Protein AF-A0A7J7JLQ8-F1 (afdb_monomer)

Sequence (218 aa):
MLNRRLSALQWIALVILMCGVALVQLQSSTSKGSDGEESKHQNALVGMIAVITSCLMSGFAGVYFEKILKGSPQSVWLRNVQLGFLGTIIGLITLFVKDGKEVSESGFFKGYDWAVWLAIMLSSAGGLLVAVVVKYADNILKGFATSAAIILSCIISIYFFNFQLSIQFVGGATLVMISVYMYGRFLYILFPHHSVLYGSILYHSDPLDSPAVVNINT

Solvent-accessible surface area (backbone atoms only — not comparable to full-atom values): 12798 Å² total; per-residue (Å²): 137,69,100,71,86,79,51,72,68,45,53,52,21,51,53,42,31,52,52,11,51,50,41,35,51,54,52,62,58,68,70,56,72,96,74,76,90,74,85,66,89,74,56,62,67,61,52,51,52,50,50,53,53,49,53,55,50,51,56,50,50,52,55,51,50,51,47,57,62,74,71,45,98,63,59,67,65,59,53,50,50,54,51,49,53,54,48,48,53,53,48,52,51,49,43,51,73,76,43,35,68,58,36,72,77,59,44,83,69,63,87,67,46,73,67,51,55,50,49,53,52,51,52,51,52,48,55,54,50,50,55,49,42,70,74,73,43,54,78,52,58,52,42,51,52,53,48,52,50,52,54,51,50,51,55,48,39,43,74,77,64,70,47,78,82,49,69,56,40,55,54,11,50,52,38,31,47,52,18,44,50,53,40,41,56,52,53,49,72,76,48,78,66,64,73,62,55,55,62,58,52,65,75,71,70,63,97,79,74,76,78,77,82,80,82,85,85,131

Structure (mmCIF, N/CA/C/O backbone):
data_AF-A0A7J7JLQ8-F1
#
_entry.id   AF-A0A7J7JLQ8-F1
#
loop_
_atom_site.group_PDB
_atom_site.id
_atom_site.type_symbol
_atom_site.label_atom_id
_atom_site.label_alt_id
_atom_site.label_comp_id
_atom_site.label_asym_id
_atom_site.label_entity_id
_atom_site.label_seq_id
_atom_site.pdbx_PDB_ins_code
_atom_site.Cartn_x
_atom_site.Cartn_y
_atom_site.Cartn_z
_atom_site.occupancy
_atom_site.B_iso_or_equiv
_atom_site.auth_seq_id
_atom_site.auth_comp_id
_atom_site.auth_asym_id
_atom_site.auth_atom_id
_atom_site.pdbx_PDB_model_num
ATOM 1 N N . MET A 1 1 ? 3.322 -2.696 21.631 1.00 47.22 1 MET A N 1
ATOM 2 C CA . MET A 1 1 ? 3.909 -1.332 21.640 1.00 47.22 1 MET A CA 1
ATOM 3 C C . MET A 1 1 ? 2.880 -0.203 21.487 1.00 47.22 1 MET A C 1
ATOM 5 O O . MET A 1 1 ? 3.233 0.926 21.788 1.00 47.22 1 MET A O 1
ATOM 9 N N . LEU A 1 2 ? 1.607 -0.484 21.179 1.00 47.69 2 LEU A N 1
ATOM 10 C CA . LEU A 1 2 ? 0.461 0.249 21.738 1.00 47.69 2 LEU A CA 1
ATOM 11 C C . LEU A 1 2 ? -0.232 -0.712 22.713 1.00 47.69 2 LEU A C 1
ATOM 13 O O . LEU A 1 2 ? -0.421 -1.875 22.364 1.00 47.69 2 LEU A O 1
ATOM 17 N N . ASN A 1 3 ? -0.543 -0.286 23.935 1.00 43.62 3 ASN A N 1
ATOM 18 C CA . ASN A 1 3 ? -1.047 -1.150 25.011 1.00 43.62 3 ASN A CA 1
ATOM 19 C C . ASN A 1 3 ? -2.536 -1.524 24.818 1.00 43.62 3 ASN A C 1
ATOM 21 O O . ASN A 1 3 ? -3.358 -1.321 25.708 1.00 43.62 3 ASN A O 1
ATOM 25 N N . ARG A 1 4 ? -2.917 -1.997 23.623 1.00 54.72 4 ARG A N 1
ATOM 26 C CA . ARG A 1 4 ? -4.292 -2.397 23.297 1.00 54.72 4 ARG A CA 1
ATOM 27 C C . ARG A 1 4 ? -4.400 -3.917 23.278 1.00 54.72 4 ARG A C 1
ATOM 29 O O . ARG A 1 4 ? -3.706 -4.583 22.516 1.00 54.72 4 ARG A O 1
ATOM 36 N N . ARG A 1 5 ? -5.278 -4.460 24.125 1.00 54.53 5 ARG A N 1
ATOM 37 C CA . ARG A 1 5 ? -5.642 -5.881 24.115 1.00 54.53 5 ARG A CA 1
ATOM 38 C C . ARG A 1 5 ? -6.704 -6.110 23.043 1.00 54.53 5 ARG A C 1
ATOM 40 O O . ARG A 1 5 ? -7.711 -5.406 23.029 1.00 54.53 5 ARG A O 1
ATOM 47 N N . LEU A 1 6 ? -6.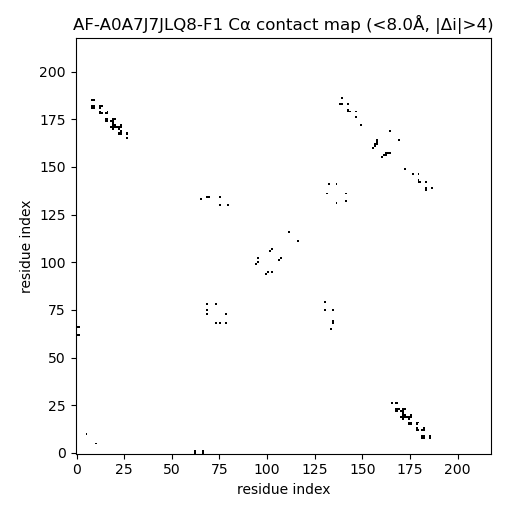456 -7.066 22.151 1.00 64.94 6 LEU A N 1
ATOM 48 C CA . LEU A 1 6 ? -7.414 -7.486 21.133 1.00 64.94 6 LEU A CA 1
ATOM 49 C C . LEU A 1 6 ? -8.324 -8.572 21.707 1.00 64.94 6 LEU A C 1
ATOM 51 O O . LEU A 1 6 ? -7.851 -9.511 22.347 1.00 64.94 6 LEU A O 1
ATOM 55 N N . SER A 1 7 ? -9.623 -8.450 21.468 1.00 75.44 7 SER A N 1
ATOM 56 C CA . SER A 1 7 ? -10.597 -9.491 21.806 1.00 75.44 7 SER A CA 1
ATOM 57 C C . SER A 1 7 ? -10.520 -10.668 20.834 1.00 75.44 7 SER A C 1
ATOM 59 O O . SER A 1 7 ? -10.130 -10.498 19.678 1.00 75.44 7 SER A O 1
ATOM 61 N N . ALA A 1 8 ? -10.967 -11.850 21.263 1.00 76.12 8 ALA A N 1
ATOM 62 C CA . ALA A 1 8 ? -11.095 -13.029 20.406 1.00 76.12 8 ALA A CA 1
ATOM 63 C C . ALA A 1 8 ? -11.917 -12.746 19.130 1.00 76.12 8 ALA A C 1
ATOM 65 O O . ALA A 1 8 ? -11.562 -13.205 18.049 1.00 76.12 8 ALA A O 1
ATOM 66 N N . LEU A 1 9 ? -12.954 -11.904 19.218 1.00 72.50 9 LEU A N 1
ATOM 67 C CA . LEU A 1 9 ? -13.756 -11.499 18.054 1.00 72.50 9 LEU A CA 1
ATOM 68 C C . LEU A 1 9 ? -12.975 -10.634 17.052 1.00 72.50 9 LEU A C 1
ATOM 70 O O . LEU A 1 9 ? -13.194 -10.737 15.847 1.00 72.50 9 LEU A O 1
ATOM 74 N N . GLN A 1 10 ? -12.033 -9.811 17.522 1.00 70.44 10 GLN A N 1
ATOM 75 C CA . GLN A 1 10 ? -11.163 -9.024 16.639 1.00 70.44 10 GLN A CA 1
ATOM 76 C C . GLN A 1 10 ? -10.148 -9.912 15.927 1.00 70.44 10 GLN A C 1
ATOM 78 O O . GLN A 1 10 ? -9.877 -9.699 14.750 1.00 70.44 10 GLN A O 1
ATOM 83 N N . TRP A 1 11 ? -9.638 -10.938 16.609 1.00 78.56 11 TRP A N 1
ATOM 84 C CA . TRP A 1 11 ? -8.793 -11.953 15.985 1.00 78.56 11 TRP A CA 1
ATOM 85 C C . TRP A 1 11 ? -9.529 -12.710 14.880 1.00 78.56 11 TRP A C 1
ATOM 87 O O . TRP A 1 11 ? -8.992 -12.851 13.784 1.00 78.56 11 TRP A O 1
ATOM 97 N N . ILE A 1 12 ? -10.778 -13.113 15.126 1.00 82.00 12 ILE A N 1
ATOM 98 C CA . ILE A 1 12 ? -11.610 -13.761 14.104 1.00 82.00 12 ILE A CA 1
ATOM 99 C C . ILE A 1 12 ? -11.832 -12.814 12.914 1.00 82.00 12 ILE A C 1
ATOM 101 O O . ILE A 1 12 ? -11.668 -13.230 11.769 1.00 82.00 12 ILE A O 1
ATOM 105 N N . ALA A 1 13 ? -12.125 -11.530 13.154 1.00 79.25 13 ALA A N 1
ATOM 106 C CA . ALA A 1 13 ? -12.274 -10.547 12.077 1.00 79.25 13 ALA A CA 1
ATOM 107 C C . ALA A 1 13 ? -11.003 -10.422 11.223 1.00 79.25 13 ALA A C 1
ATOM 109 O O . ALA A 1 13 ? -11.097 -10.394 9.997 1.00 79.25 13 ALA A O 1
ATOM 110 N N . LEU A 1 14 ? -9.819 -10.403 11.839 1.00 79.88 14 LEU A N 1
ATOM 111 C CA . LEU A 1 14 ? -8.545 -10.320 11.116 1.00 79.88 14 LEU A CA 1
ATOM 112 C C . LEU A 1 14 ? -8.286 -11.553 10.241 1.00 79.88 14 LEU A C 1
ATOM 114 O O . LEU A 1 14 ? -7.833 -11.406 9.107 1.00 79.88 14 LEU A O 1
ATOM 118 N N . VAL A 1 15 ? -8.618 -12.752 10.724 1.00 86.56 15 VAL A N 1
ATOM 119 C CA . VAL A 1 15 ? -8.503 -13.985 9.926 1.00 86.56 15 VAL A CA 1
ATOM 120 C C . VAL A 1 15 ? -9.463 -13.951 8.737 1.00 86.56 15 VAL A C 1
ATOM 122 O O . VAL A 1 15 ? -9.054 -14.209 7.608 1.00 86.56 15 VAL A O 1
ATOM 125 N N . ILE A 1 16 ? -10.716 -13.549 8.969 1.00 84.88 16 ILE A N 1
ATOM 126 C CA . ILE A 1 16 ? -11.719 -13.373 7.909 1.00 84.88 16 ILE A CA 1
ATOM 127 C C . ILE A 1 16 ? -11.224 -12.342 6.881 1.00 84.88 16 ILE A C 1
ATOM 129 O O . ILE A 1 16 ? -11.276 -12.607 5.684 1.00 84.88 16 ILE A O 1
ATOM 133 N N . LEU A 1 17 ? -10.654 -11.212 7.320 1.00 83.56 17 LEU A N 1
ATOM 134 C CA . LEU A 1 17 ? -10.082 -10.203 6.421 1.00 83.56 17 LEU A CA 1
ATOM 135 C C . LEU A 1 17 ? -9.007 -10.810 5.517 1.00 83.56 17 LEU A C 1
ATOM 137 O O . LEU A 1 17 ? -9.022 -10.603 4.306 1.00 83.56 17 LEU A O 1
ATOM 141 N N . MET A 1 18 ? -8.087 -11.568 6.114 1.00 84.94 18 MET A N 1
ATOM 142 C CA . MET A 1 18 ? -6.976 -12.191 5.405 1.00 84.94 18 MET A CA 1
ATOM 143 C C . MET A 1 18 ? -7.471 -13.193 4.358 1.00 84.94 18 MET A C 1
ATOM 145 O O . MET A 1 18 ? -7.020 -13.143 3.214 1.00 84.94 18 MET A O 1
ATOM 149 N N . CYS A 1 19 ? -8.439 -14.045 4.709 1.00 86.44 19 CYS A N 1
ATOM 150 C CA . CYS A 1 19 ? -9.068 -14.967 3.764 1.00 86.44 19 CYS A CA 1
ATOM 151 C C . CYS A 1 19 ? -9.779 -14.224 2.624 1.00 86.44 19 CYS A C 1
ATOM 153 O O . CYS A 1 19 ? -9.617 -14.592 1.462 1.00 86.44 19 CYS A O 1
ATOM 155 N N . GLY A 1 20 ? -10.527 -13.161 2.932 1.00 85.06 20 GLY A N 1
ATOM 156 C CA . GLY A 1 20 ? -11.248 -12.371 1.932 1.00 85.06 20 GLY A CA 1
ATOM 157 C C . GLY A 1 20 ? -10.307 -11.697 0.935 1.00 85.06 20 GLY A C 1
ATOM 158 O O . GLY A 1 20 ? -10.508 -11.804 -0.274 1.00 85.06 20 GLY A O 1
ATOM 159 N N . VAL A 1 21 ? -9.228 -11.079 1.427 1.00 84.19 21 VAL A N 1
ATOM 160 C CA . VAL A 1 21 ? -8.194 -10.480 0.570 1.00 84.19 21 VAL A CA 1
ATOM 161 C C . VAL A 1 21 ? -7.494 -11.551 -0.266 1.00 84.19 21 VAL A C 1
ATOM 163 O O . VAL A 1 21 ? -7.328 -11.354 -1.466 1.00 84.19 21 VAL A O 1
ATOM 166 N N . ALA A 1 22 ? -7.129 -12.699 0.312 1.00 86.56 22 ALA A N 1
ATOM 167 C CA . ALA A 1 22 ? -6.499 -13.786 -0.441 1.00 86.56 22 ALA A CA 1
ATOM 168 C C . ALA A 1 22 ? -7.384 -14.275 -1.603 1.00 86.56 22 ALA A C 1
ATOM 170 O O . ALA A 1 22 ? -6.893 -14.420 -2.722 1.00 86.56 22 ALA A O 1
ATOM 171 N N . LEU A 1 23 ? -8.690 -14.448 -1.372 1.00 85.06 23 LEU A N 1
ATOM 172 C CA . LEU A 1 23 ? -9.647 -14.839 -2.414 1.00 85.06 23 LEU A CA 1
ATOM 173 C C . LEU A 1 23 ? -9.737 -13.804 -3.546 1.00 85.06 23 LEU A C 1
ATOM 175 O O . LEU A 1 23 ? -9.693 -14.176 -4.718 1.00 85.06 23 LEU A O 1
ATOM 179 N N . VAL A 1 24 ? -9.797 -12.511 -3.211 1.00 83.31 24 VAL A N 1
ATOM 180 C CA . VAL A 1 24 ? -9.801 -11.422 -4.207 1.00 83.31 24 VAL A CA 1
ATOM 181 C C . VAL A 1 24 ? -8.514 -11.424 -5.046 1.00 83.31 24 VAL A C 1
ATOM 183 O O . VAL A 1 24 ? -8.564 -11.244 -6.265 1.00 83.31 24 VAL A O 1
ATOM 186 N N . GLN A 1 25 ? -7.357 -11.657 -4.422 1.00 83.38 25 GLN A N 1
ATOM 187 C CA . GLN A 1 25 ? -6.059 -11.624 -5.109 1.00 83.38 25 GLN A CA 1
ATOM 188 C C . GLN A 1 25 ? -5.805 -12.853 -6.001 1.00 83.38 25 GLN A C 1
ATOM 190 O O . GLN A 1 25 ? -5.161 -12.734 -7.050 1.00 83.38 25 GLN A O 1
ATOM 195 N N . LEU A 1 26 ? -6.346 -14.021 -5.641 1.00 80.56 26 LEU A N 1
ATOM 196 C CA . LEU A 1 26 ? -6.235 -15.244 -6.448 1.00 80.56 26 LEU A CA 1
ATOM 197 C C . LEU A 1 26 ? -6.945 -15.109 -7.803 1.00 80.56 26 LEU A C 1
ATOM 199 O O . LEU A 1 26 ? -6.408 -15.517 -8.837 1.00 80.56 26 LEU A O 1
ATOM 203 N N . GLN A 1 27 ? -8.111 -14.460 -7.832 1.00 74.62 27 GLN A N 1
ATOM 204 C CA . GLN A 1 27 ? -8.815 -14.212 -9.090 1.00 74.62 27 GLN A CA 1
ATOM 205 C C . GLN A 1 27 ? -8.046 -13.245 -10.005 1.00 74.62 27 GLN A C 1
ATOM 207 O O . GLN A 1 27 ? -7.957 -13.471 -11.216 1.00 74.62 27 GLN A O 1
ATOM 212 N N . SER A 1 28 ? -7.468 -12.183 -9.436 1.00 65.38 28 SER A N 1
ATOM 213 C CA . SER A 1 28 ? -6.674 -11.198 -10.186 1.00 65.38 28 SER A CA 1
ATOM 214 C C . SER A 1 28 ? -5.464 -11.834 -10.875 1.00 65.38 28 SER A C 1
ATOM 216 O O . SER A 1 28 ? -5.074 -11.412 -11.961 1.00 65.38 28 SER A O 1
ATOM 218 N N . SER A 1 29 ? -4.899 -12.879 -10.266 1.00 63.09 29 SER A N 1
ATOM 219 C CA . SER A 1 29 ? -3.785 -13.650 -10.828 1.00 63.09 29 SER A CA 1
ATOM 220 C C . SER A 1 29 ? -4.228 -14.544 -11.989 1.00 63.09 29 SER A C 1
ATOM 222 O O . SER A 1 29 ? -3.528 -14.641 -12.986 1.00 63.09 29 SER A O 1
ATOM 224 N N . THR A 1 30 ? -5.418 -15.143 -11.889 1.00 60.16 30 THR A N 1
ATOM 225 C CA . THR A 1 30 ? -5.965 -16.066 -12.905 1.00 60.16 30 THR A CA 1
ATOM 226 C C . THR A 1 30 ? -6.456 -15.337 -14.164 1.00 60.16 30 THR A C 1
ATOM 228 O O . THR A 1 30 ? -6.489 -15.911 -15.245 1.00 60.16 30 THR A O 1
ATOM 231 N N . SER A 1 31 ? -6.829 -14.058 -14.039 1.00 55.66 31 SER A N 1
ATOM 232 C CA . SER A 1 31 ? -7.380 -13.256 -15.147 1.00 55.66 31 SER A CA 1
ATOM 233 C C . SER A 1 31 ? -6.306 -12.631 -16.051 1.00 55.66 31 SER A C 1
ATOM 235 O O . SER A 1 31 ? -6.633 -12.103 -17.112 1.00 55.66 31 SER A O 1
ATOM 237 N N . LYS A 1 32 ? -5.027 -12.667 -15.651 1.00 54.62 32 LYS A N 1
ATOM 238 C CA . LYS A 1 32 ? -3.910 -12.293 -16.526 1.00 54.62 32 LYS A CA 1
ATOM 239 C C . LYS A 1 32 ? -3.574 -13.503 -17.394 1.00 54.62 32 LYS A C 1
ATOM 241 O O . LYS A 1 32 ? -3.043 -14.488 -16.895 1.00 54.62 32 LYS A O 1
ATOM 246 N N . GLY A 1 33 ? -3.970 -13.417 -18.663 1.00 46.97 33 GLY A N 1
ATOM 247 C CA . GLY A 1 33 ? -3.822 -14.464 -19.667 1.00 46.97 33 GLY A CA 1
ATOM 248 C C . GLY A 1 33 ? -2.419 -15.064 -19.720 1.00 46.97 33 GLY A C 1
ATOM 249 O O . GLY A 1 33 ? -1.412 -14.381 -19.538 1.00 46.97 33 GLY A O 1
ATOM 250 N N . SER A 1 34 ? -2.406 -16.368 -19.966 1.00 45.22 34 SER A N 1
ATOM 251 C CA . SER A 1 34 ? -1.247 -17.239 -20.116 1.00 45.22 34 SER A CA 1
ATOM 252 C C . SER A 1 34 ? -0.507 -16.986 -21.440 1.00 45.22 34 SER A C 1
ATOM 254 O O . SER A 1 34 ? -0.373 -17.907 -22.241 1.00 45.22 34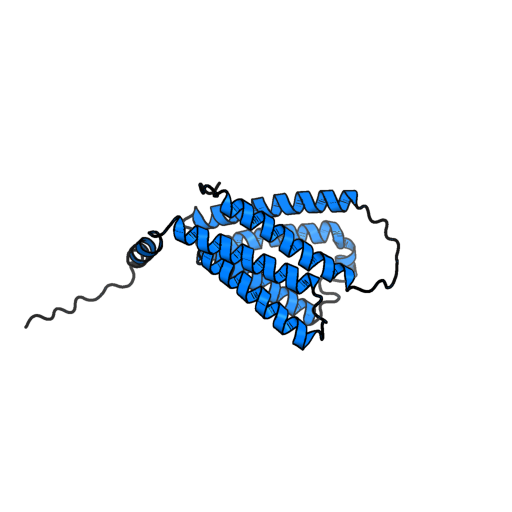 SER A O 1
ATOM 256 N N . ASP A 1 35 ? -0.040 -15.759 -21.680 1.00 44.22 35 ASP A N 1
ATOM 257 C CA . ASP A 1 35 ? 0.747 -15.415 -22.870 1.00 44.22 35 ASP A CA 1
ATOM 258 C C . ASP A 1 35 ? 2.225 -15.195 -22.517 1.00 44.22 35 ASP A C 1
ATOM 260 O O . ASP A 1 35 ? 2.598 -14.210 -21.879 1.00 44.22 35 ASP A O 1
ATOM 264 N N . GLY A 1 36 ? 3.061 -16.126 -22.989 1.00 43.38 36 GLY A N 1
ATOM 265 C CA . GLY A 1 36 ? 4.505 -15.953 -23.162 1.00 43.38 36 GLY A CA 1
ATOM 266 C C . GLY A 1 36 ? 5.371 -16.337 -21.964 1.00 43.38 36 GLY A C 1
ATOM 267 O O . GLY A 1 36 ? 5.862 -15.473 -21.240 1.00 43.38 36 GLY A O 1
ATOM 268 N N . GLU A 1 37 ? 5.638 -17.635 -21.800 1.00 45.09 37 GLU A N 1
ATOM 269 C CA . GLU A 1 37 ? 6.749 -18.118 -20.975 1.00 45.09 37 GLU A CA 1
ATOM 270 C C . GLU A 1 37 ? 8.096 -17.655 -21.562 1.00 45.09 37 GLU A C 1
ATOM 272 O O . GLU A 1 37 ? 8.672 -18.301 -22.434 1.00 45.09 37 GLU A O 1
ATOM 277 N N . GLU A 1 38 ? 8.647 -16.558 -21.041 1.00 45.16 38 GLU A N 1
ATOM 278 C CA . GLU A 1 38 ? 10.095 -16.485 -20.857 1.00 45.16 38 GLU A CA 1
ATOM 279 C C . GLU A 1 38 ? 10.416 -17.089 -19.491 1.00 45.16 38 GLU A C 1
ATOM 281 O O . GLU A 1 38 ? 10.160 -16.489 -18.442 1.00 45.16 38 GLU A O 1
ATOM 286 N N . SER A 1 39 ? 10.988 -18.291 -19.510 1.00 46.06 39 SER A N 1
ATOM 287 C CA . SER A 1 39 ? 11.459 -19.042 -18.348 1.00 46.06 39 SER A CA 1
ATOM 288 C C . SER A 1 39 ? 12.641 -18.339 -17.670 1.00 46.06 39 SER A C 1
ATOM 290 O O . SER A 1 39 ? 13.773 -18.825 -17.669 1.00 46.06 39 SER A O 1
ATOM 292 N N . LYS A 1 40 ? 12.402 -17.177 -17.056 1.00 57.34 40 LYS A N 1
ATOM 293 C CA . LYS A 1 40 ? 13.297 -16.651 -16.027 1.00 57.34 40 LYS A CA 1
ATOM 294 C C . LYS A 1 40 ? 13.242 -17.628 -14.862 1.00 57.34 40 LYS A C 1
ATOM 296 O O . LYS A 1 40 ? 12.165 -17.977 -14.393 1.00 57.34 40 LYS A O 1
ATOM 301 N N . HIS A 1 41 ? 14.405 -18.075 -14.404 1.00 58.97 41 HIS A N 1
ATOM 302 C CA . HIS A 1 41 ? 14.561 -18.944 -13.242 1.00 58.97 41 HIS A CA 1
ATOM 303 C C . HIS A 1 41 ? 13.912 -18.293 -12.004 1.00 58.97 41 HIS A C 1
ATOM 305 O O . HIS A 1 41 ? 14.515 -17.465 -11.319 1.00 58.97 41 HIS A O 1
ATOM 311 N N . GLN A 1 42 ? 12.638 -18.605 -11.760 1.00 69.00 42 GLN A N 1
ATOM 312 C CA . GLN A 1 42 ? 11.856 -18.056 -10.659 1.00 69.00 42 GLN A CA 1
ATOM 313 C C . GLN A 1 42 ? 12.098 -18.900 -9.410 1.00 69.00 42 GLN A C 1
ATOM 315 O O . GLN A 1 42 ? 11.553 -19.988 -9.240 1.00 69.00 42 GLN A O 1
ATOM 320 N N . ASN A 1 43 ? 12.910 -18.369 -8.501 1.00 85.38 43 ASN A N 1
ATOM 321 C CA . ASN A 1 43 ? 13.145 -18.996 -7.209 1.00 85.38 43 ASN A CA 1
ATOM 322 C C . ASN A 1 43 ? 11.974 -18.723 -6.263 1.00 85.38 43 ASN A C 1
ATOM 324 O O . ASN A 1 43 ? 11.989 -17.752 -5.502 1.00 85.38 43 ASN A O 1
ATOM 328 N N . ALA A 1 44 ? 10.973 -19.607 -6.280 1.00 86.69 44 ALA A N 1
ATOM 329 C CA . ALA A 1 44 ? 9.799 -19.517 -5.410 1.00 86.69 44 ALA A CA 1
ATOM 330 C C . ALA A 1 44 ? 10.177 -19.397 -3.921 1.00 86.69 44 ALA A C 1
ATOM 332 O O . ALA A 1 44 ? 9.572 -18.614 -3.195 1.00 86.69 44 ALA A O 1
ATOM 333 N N . LEU A 1 45 ? 11.231 -20.094 -3.472 1.00 90.25 45 LEU A N 1
ATOM 334 C CA . LEU A 1 45 ? 11.753 -19.977 -2.103 1.00 90.25 45 LEU A CA 1
ATOM 335 C C . LEU A 1 45 ? 12.259 -18.565 -1.776 1.00 90.25 45 LEU A C 1
ATOM 337 O O . LEU A 1 45 ? 11.944 -18.037 -0.712 1.00 90.25 45 LEU A O 1
ATOM 341 N N . VAL A 1 46 ? 12.998 -17.934 -2.694 1.00 90.38 46 VAL A N 1
ATOM 342 C CA . VAL A 1 46 ? 13.483 -16.554 -2.516 1.00 90.38 46 VAL A CA 1
ATOM 343 C C . VAL A 1 46 ? 12.302 -15.587 -2.474 1.00 90.38 46 VAL A C 1
ATOM 345 O O . VAL A 1 46 ? 12.271 -14.705 -1.618 1.00 90.38 46 VAL A O 1
ATOM 348 N N . GLY A 1 47 ? 11.297 -15.796 -3.332 1.00 90.50 47 GLY A N 1
ATOM 349 C CA . GLY A 1 47 ? 10.045 -15.040 -3.302 1.00 90.50 47 GLY A CA 1
ATOM 350 C C . GLY A 1 47 ? 9.306 -15.178 -1.968 1.00 90.50 47 GLY A C 1
ATOM 351 O O . GLY A 1 47 ? 8.935 -14.171 -1.370 1.00 90.50 47 GLY A O 1
ATOM 352 N N . MET A 1 48 ? 9.151 -16.401 -1.451 1.00 89.44 48 MET A N 1
ATOM 353 C CA . MET A 1 48 ? 8.477 -16.651 -0.170 1.00 89.44 48 MET A CA 1
ATOM 354 C C . MET A 1 48 ? 9.207 -15.997 1.008 1.00 89.44 48 MET A C 1
ATOM 356 O O . MET A 1 48 ? 8.569 -15.330 1.823 1.00 89.44 48 MET A O 1
ATOM 360 N N . ILE A 1 49 ? 10.536 -16.131 1.081 1.00 93.81 49 ILE A N 1
ATOM 361 C CA . ILE A 1 49 ? 11.335 -15.493 2.138 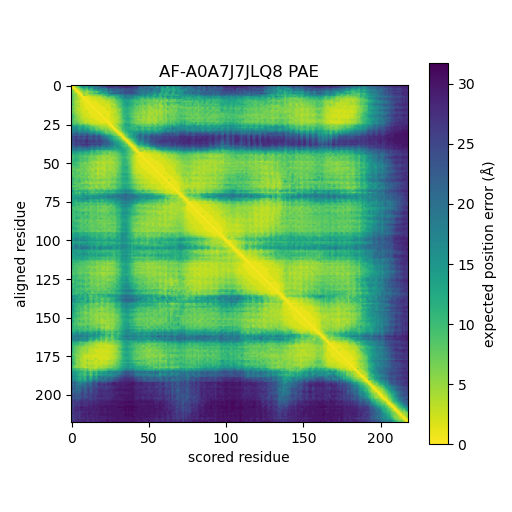1.00 93.81 49 ILE A CA 1
ATOM 362 C C . ILE A 1 49 ? 11.224 -13.967 2.033 1.00 93.81 49 ILE A C 1
ATOM 364 O O . ILE A 1 49 ? 10.967 -13.306 3.039 1.00 93.81 49 ILE A O 1
ATOM 368 N N . ALA A 1 50 ? 11.329 -13.406 0.824 1.00 91.00 50 ALA A N 1
ATOM 369 C CA . ALA A 1 50 ? 11.194 -11.968 0.604 1.00 91.00 50 ALA A CA 1
ATOM 370 C C . ALA A 1 50 ? 9.819 -11.439 1.044 1.00 91.00 50 ALA A C 1
ATOM 372 O O . ALA A 1 50 ? 9.751 -10.408 1.717 1.00 91.00 50 ALA A O 1
ATOM 373 N N . VAL A 1 51 ? 8.732 -12.155 0.733 1.00 89.69 51 VAL A N 1
ATOM 374 C CA . VAL A 1 51 ? 7.375 -11.777 1.155 1.00 89.69 51 VAL A CA 1
ATOM 375 C C . VAL A 1 51 ? 7.259 -11.798 2.678 1.00 89.69 51 VAL A C 1
ATOM 377 O O . VAL A 1 51 ? 6.846 -10.792 3.251 1.00 89.69 51 VAL A O 1
ATOM 380 N N . ILE A 1 52 ? 7.694 -12.870 3.350 1.00 91.62 52 ILE A N 1
ATOM 381 C CA . ILE A 1 52 ? 7.638 -12.967 4.819 1.00 91.62 52 ILE A CA 1
ATOM 382 C C . ILE A 1 52 ? 8.421 -11.820 5.469 1.00 91.62 52 ILE A C 1
ATOM 384 O O . ILE A 1 52 ? 7.889 -11.121 6.337 1.00 91.62 52 ILE A O 1
ATOM 388 N N . THR A 1 53 ? 9.657 -11.576 5.025 1.00 92.31 53 THR A N 1
ATOM 389 C CA . THR A 1 53 ? 10.479 -10.477 5.546 1.00 92.31 53 THR A CA 1
ATOM 390 C C . THR A 1 53 ? 9.822 -9.119 5.292 1.00 92.31 53 THR A C 1
ATOM 392 O O . THR A 1 53 ? 9.790 -8.280 6.194 1.00 92.31 53 THR A O 1
ATOM 395 N N . SER A 1 54 ? 9.240 -8.906 4.107 1.00 90.12 54 SER A N 1
ATOM 396 C CA . SER A 1 54 ? 8.544 -7.658 3.776 1.00 90.12 54 SER A CA 1
ATOM 397 C C . SER A 1 54 ? 7.304 -7.430 4.648 1.00 90.12 54 SER A C 1
ATOM 399 O O . SER A 1 54 ? 7.102 -6.317 5.133 1.00 90.12 54 SER A O 1
ATOM 401 N N . CYS A 1 55 ? 6.517 -8.475 4.926 1.00 87.81 55 CYS A N 1
ATOM 402 C CA . CYS A 1 55 ? 5.325 -8.388 5.767 1.00 87.81 55 CYS A CA 1
ATOM 403 C C . CYS A 1 55 ? 5.689 -8.048 7.217 1.00 87.81 55 CYS A C 1
ATOM 405 O O . CYS A 1 55 ? 5.063 -7.171 7.818 1.00 87.81 55 CYS A O 1
ATOM 407 N N . LEU A 1 56 ? 6.728 -8.688 7.765 1.00 90.06 56 LEU A N 1
ATOM 408 C CA . LEU A 1 56 ? 7.218 -8.400 9.115 1.00 90.06 56 LEU A CA 1
ATOM 409 C C . LEU A 1 56 ? 7.751 -6.967 9.227 1.00 90.06 56 LEU A C 1
ATOM 411 O O . LEU A 1 56 ? 7.392 -6.244 10.160 1.00 90.06 56 LEU A O 1
ATOM 415 N N . MET A 1 57 ? 8.558 -6.536 8.253 1.00 90.25 57 MET A N 1
ATOM 416 C CA . MET A 1 57 ? 9.110 -5.181 8.219 1.00 90.25 57 MET A CA 1
ATOM 417 C C . MET A 1 57 ? 8.007 -4.126 8.073 1.00 90.25 57 MET A C 1
ATOM 419 O O . MET A 1 57 ? 8.016 -3.127 8.787 1.00 90.25 57 MET A O 1
ATOM 423 N N . SER A 1 58 ? 7.025 -4.359 7.198 1.00 84.88 58 SER A N 1
ATOM 424 C CA . SER A 1 58 ? 5.894 -3.451 6.977 1.00 84.88 58 SER A CA 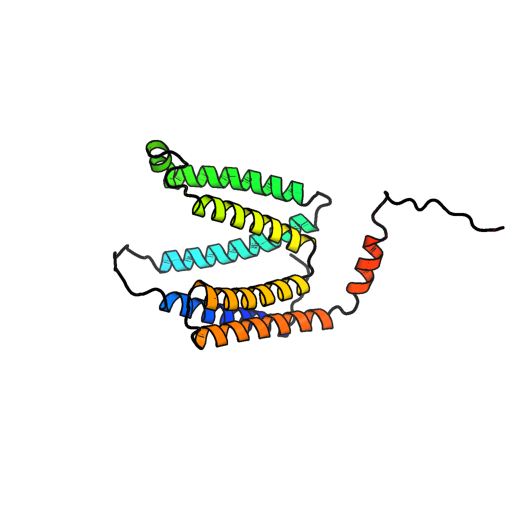1
ATOM 425 C C . SER A 1 58 ? 5.040 -3.287 8.239 1.00 84.88 58 SER A C 1
ATOM 427 O O . SER A 1 58 ? 4.760 -2.159 8.656 1.00 84.88 58 SER A O 1
ATOM 429 N N . GLY A 1 59 ? 4.700 -4.396 8.908 1.00 81.88 59 GLY A N 1
ATOM 430 C CA . GLY A 1 59 ? 3.951 -4.367 10.166 1.00 81.88 59 GLY A CA 1
ATOM 431 C C . GLY A 1 59 ? 4.696 -3.621 11.277 1.00 81.88 59 GLY A C 1
ATOM 432 O O . GLY A 1 59 ? 4.107 -2.789 11.973 1.00 81.88 59 GLY A O 1
ATOM 433 N N . PHE A 1 60 ? 6.004 -3.858 11.413 1.00 84.00 60 PHE A N 1
ATOM 434 C CA . PHE A 1 60 ? 6.841 -3.152 12.384 1.00 84.00 60 PHE A CA 1
ATOM 435 C C . PHE A 1 60 ? 6.952 -1.652 12.077 1.00 84.00 60 PHE A C 1
ATOM 437 O O . PHE A 1 60 ? 6.741 -0.826 12.969 1.00 84.00 60 PHE A O 1
ATOM 444 N N . ALA A 1 61 ? 7.224 -1.294 10.820 1.00 83.06 61 ALA A N 1
ATOM 445 C CA . ALA A 1 61 ? 7.350 0.091 10.377 1.00 83.06 61 ALA A CA 1
ATOM 446 C C . ALA A 1 61 ? 6.062 0.887 10.627 1.00 83.06 61 ALA A C 1
ATOM 448 O O . ALA A 1 61 ? 6.133 2.011 11.119 1.00 83.06 61 ALA A O 1
ATOM 449 N N . GLY A 1 62 ? 4.889 0.294 10.376 1.00 77.75 62 GLY A N 1
ATOM 450 C CA . GLY A 1 62 ? 3.597 0.930 10.645 1.00 77.75 62 GLY A CA 1
ATOM 451 C C . GLY A 1 62 ? 3.386 1.259 12.127 1.00 77.75 62 GLY A C 1
ATOM 452 O O . GLY A 1 62 ? 3.043 2.392 12.468 1.00 77.75 62 GLY A O 1
ATOM 453 N N . VAL A 1 63 ? 3.654 0.303 13.024 1.00 80.19 63 VAL A N 1
ATOM 454 C CA . VAL A 1 63 ? 3.518 0.512 14.481 1.00 80.19 63 VAL A CA 1
ATOM 455 C C . VAL A 1 63 ? 4.563 1.502 15.005 1.00 80.19 63 VAL A C 1
ATOM 457 O O . VAL A 1 63 ? 4.264 2.318 15.879 1.00 80.19 63 VAL A O 1
ATOM 460 N N . TYR A 1 64 ? 5.787 1.456 14.478 1.00 80.38 64 TYR A N 1
ATOM 461 C CA . TYR A 1 64 ? 6.850 2.393 14.839 1.00 80.38 64 TYR A CA 1
ATOM 462 C C . TYR A 1 64 ? 6.530 3.822 14.379 1.00 80.38 64 TYR A C 1
ATOM 464 O O . TYR A 1 64 ? 6.670 4.766 15.159 1.00 80.38 64 TYR A O 1
ATOM 472 N N . PHE A 1 65 ? 6.020 3.976 13.155 1.00 75.56 65 PHE A N 1
ATOM 473 C CA . PHE A 1 65 ? 5.561 5.255 12.618 1.00 75.56 65 PHE A CA 1
ATOM 474 C C . PHE A 1 65 ? 4.403 5.826 13.443 1.00 75.56 65 PHE A C 1
ATOM 476 O O . PHE A 1 65 ? 4.452 6.989 13.846 1.00 75.56 65 PHE A O 1
ATOM 483 N N . GLU A 1 66 ? 3.411 5.001 13.795 1.00 76.31 66 GLU A N 1
ATOM 484 C CA . GLU A 1 66 ? 2.322 5.409 14.690 1.00 76.31 66 GLU A CA 1
ATOM 485 C C . GLU A 1 66 ? 2.853 5.868 16.057 1.00 76.31 66 GLU A C 1
ATOM 487 O O . GLU A 1 66 ? 2.424 6.903 16.574 1.00 76.31 66 GLU A O 1
ATOM 492 N N . LYS A 1 67 ? 3.828 5.148 16.627 1.00 77.62 67 LYS A N 1
ATOM 493 C CA . LYS A 1 67 ? 4.458 5.513 17.903 1.00 77.62 67 LYS A CA 1
ATOM 494 C C . LYS A 1 67 ? 5.209 6.846 17.820 1.00 77.62 67 LYS A C 1
ATOM 496 O O . LYS A 1 67 ? 5.107 7.644 18.749 1.00 77.62 67 LYS A O 1
ATOM 501 N N . ILE A 1 68 ? 5.940 7.109 16.736 1.00 76.12 68 ILE A N 1
ATOM 502 C CA . ILE A 1 68 ? 6.653 8.382 16.530 1.00 76.12 68 ILE A CA 1
ATOM 503 C C . ILE A 1 68 ? 5.678 9.547 16.389 1.00 76.12 68 ILE A C 1
ATOM 505 O O . ILE A 1 68 ? 5.910 10.606 16.975 1.00 76.12 68 ILE A O 1
ATOM 509 N N . LEU A 1 69 ? 4.600 9.357 15.624 1.00 70.44 69 LEU A N 1
ATOM 510 C CA . LEU A 1 69 ? 3.609 10.404 15.388 1.00 70.44 69 LEU A CA 1
ATOM 511 C C . LEU A 1 69 ? 2.801 10.739 16.642 1.00 70.44 69 LEU A C 1
ATOM 513 O O . LEU A 1 69 ? 2.482 11.904 16.856 1.00 70.44 69 LEU A O 1
ATOM 517 N N . LYS A 1 70 ? 2.467 9.737 17.463 1.00 71.62 70 LYS A N 1
ATOM 518 C CA . LYS A 1 70 ? 1.625 9.923 18.657 1.00 71.62 70 LYS A CA 1
ATOM 519 C C . LYS A 1 70 ? 2.414 10.172 19.947 1.00 71.62 70 LYS A C 1
ATOM 521 O O . LYS A 1 70 ? 1.834 10.625 20.924 1.00 71.62 70 LYS A O 1
ATOM 526 N N . GLY A 1 71 ? 3.712 9.866 19.978 1.00 67.62 71 GLY A N 1
ATOM 527 C CA . GLY A 1 71 ? 4.558 9.957 21.176 1.00 67.62 71 GLY A CA 1
ATOM 528 C C . GLY A 1 71 ? 5.425 11.215 21.280 1.00 67.62 71 GLY A C 1
ATOM 529 O O . GLY A 1 71 ? 6.274 11.281 22.164 1.00 67.62 71 GLY A O 1
ATOM 530 N N . SER A 1 72 ? 5.282 12.187 20.374 1.00 68.75 72 SER A N 1
ATOM 531 C CA . SER A 1 72 ? 6.159 13.360 20.294 1.00 68.75 72 SER A CA 1
ATOM 532 C C . SER A 1 72 ? 5.345 14.643 20.087 1.00 68.75 72 SER A C 1
ATOM 534 O O . SER A 1 72 ? 4.426 14.629 19.275 1.00 68.75 72 SER A O 1
ATOM 536 N N . PRO A 1 73 ? 5.700 15.770 20.736 1.00 68.69 73 PRO A N 1
ATOM 537 C CA . PRO A 1 73 ? 5.022 17.060 20.543 1.00 68.69 73 PRO A CA 1
ATOM 538 C C . PRO A 1 73 ? 5.339 17.732 19.190 1.00 68.69 73 PRO A C 1
ATOM 540 O O . PRO A 1 73 ? 4.929 18.860 18.937 1.00 68.69 73 PRO A O 1
ATOM 543 N N . GLN A 1 74 ? 6.114 17.079 18.321 1.00 71.50 74 GLN A N 1
ATOM 544 C CA . GLN A 1 74 ? 6.548 17.626 17.034 1.00 71.50 74 GLN A CA 1
ATOM 545 C C . GLN A 1 74 ? 5.433 17.562 15.979 1.00 71.50 74 GLN A C 1
ATOM 547 O O . GLN A 1 74 ? 4.610 16.646 15.972 1.00 71.50 74 GLN A O 1
ATOM 552 N N . SER A 1 75 ? 5.436 18.505 15.030 1.00 79.06 75 SER A N 1
ATOM 553 C CA . SER A 1 75 ? 4.445 18.521 13.952 1.00 79.06 75 SER A CA 1
ATOM 554 C C . SER A 1 75 ? 4.616 17.323 13.006 1.00 79.06 75 SER A C 1
ATOM 556 O O . SER A 1 75 ? 5.722 16.917 12.643 1.00 79.06 75 SER A O 1
ATOM 558 N N . VAL A 1 76 ? 3.492 16.752 12.573 1.00 73.75 76 VAL A N 1
ATOM 559 C CA . VAL A 1 76 ? 3.467 15.587 11.668 1.00 73.75 76 VAL A CA 1
ATOM 560 C C . VAL A 1 76 ? 4.074 15.898 10.304 1.00 73.75 76 VAL A C 1
ATOM 562 O O . VAL A 1 76 ? 4.726 15.043 9.715 1.00 73.75 76 VAL A O 1
ATOM 565 N N . TRP A 1 77 ? 3.952 17.143 9.850 1.00 79.56 77 TRP A N 1
ATOM 566 C CA . TRP A 1 77 ? 4.601 17.623 8.635 1.00 79.56 77 TRP A CA 1
ATOM 567 C C . TRP A 1 77 ? 6.124 17.555 8.741 1.00 79.56 77 TRP A C 1
ATOM 569 O O . TRP A 1 77 ? 6.771 17.035 7.838 1.00 79.56 77 TRP A O 1
ATOM 579 N N . LEU A 1 78 ? 6.696 17.980 9.873 1.00 82.12 78 LEU A N 1
ATOM 580 C CA . LEU A 1 78 ? 8.141 17.915 10.089 1.00 82.12 78 LEU A CA 1
ATOM 581 C C . LEU A 1 78 ? 8.638 16.465 10.144 1.00 82.12 78 LEU A C 1
ATOM 583 O O . LEU A 1 78 ? 9.663 16.145 9.548 1.00 82.12 78 LEU A O 1
ATOM 587 N N . ARG A 1 79 ? 7.884 15.565 10.790 1.00 80.25 79 ARG A N 1
ATOM 588 C CA . ARG A 1 79 ? 8.187 14.123 10.785 1.00 80.25 79 ARG A CA 1
ATOM 589 C C . ARG A 1 79 ? 8.129 13.528 9.382 1.00 80.25 79 ARG A C 1
ATOM 591 O O . ARG A 1 79 ? 9.012 12.757 9.018 1.00 80.25 79 ARG A O 1
ATOM 598 N N . ASN A 1 80 ? 7.126 13.903 8.593 1.00 83.94 80 ASN A N 1
ATOM 599 C CA . ASN A 1 80 ? 6.987 13.426 7.225 1.00 83.94 80 ASN A CA 1
ATOM 600 C C . ASN A 1 80 ? 8.120 13.938 6.322 1.00 83.94 80 ASN A C 1
ATOM 602 O O . ASN A 1 80 ? 8.632 13.179 5.508 1.00 83.94 80 ASN A O 1
ATOM 606 N N . VAL A 1 81 ? 8.575 15.180 6.517 1.00 87.69 81 VAL A N 1
ATOM 607 C CA . VAL A 1 81 ? 9.753 15.725 5.820 1.00 87.69 81 VAL A CA 1
ATOM 608 C C . VAL A 1 81 ? 11.032 14.996 6.237 1.00 87.69 81 VAL A C 1
ATOM 610 O O . VAL A 1 81 ? 11.804 14.602 5.370 1.00 87.69 81 VAL A O 1
ATOM 613 N N . GLN A 1 82 ? 11.250 14.749 7.534 1.00 87.94 82 GLN A N 1
ATOM 614 C CA . GLN A 1 82 ? 12.416 13.995 8.023 1.00 87.94 82 GLN A CA 1
ATOM 615 C C . GLN A 1 82 ? 12.467 12.576 7.438 1.00 87.94 82 GLN A C 1
ATOM 617 O O . GLN A 1 82 ? 13.514 12.129 6.969 1.00 87.94 82 GLN A O 1
ATOM 622 N N . LEU A 1 83 ? 11.331 11.876 7.440 1.00 85.56 83 LEU A N 1
ATOM 623 C CA . LEU A 1 83 ? 11.221 10.527 6.884 1.00 85.56 83 LEU A CA 1
ATOM 624 C C . LEU A 1 83 ? 11.348 10.525 5.361 1.00 85.56 83 LEU A C 1
ATOM 626 O O . LEU A 1 83 ? 12.036 9.666 4.819 1.00 85.56 83 LEU A O 1
ATOM 630 N N . GLY A 1 84 ? 10.746 11.500 4.677 1.00 88.12 84 GLY A N 1
ATOM 631 C CA . GLY A 1 84 ? 10.878 11.672 3.233 1.00 88.12 84 GLY A CA 1
ATOM 632 C C . GLY A 1 84 ? 12.317 11.969 2.813 1.00 88.12 84 GLY A C 1
ATOM 633 O O . GLY A 1 84 ? 12.800 11.395 1.841 1.00 88.12 84 GLY A O 1
ATOM 634 N N . PHE A 1 85 ? 13.036 12.792 3.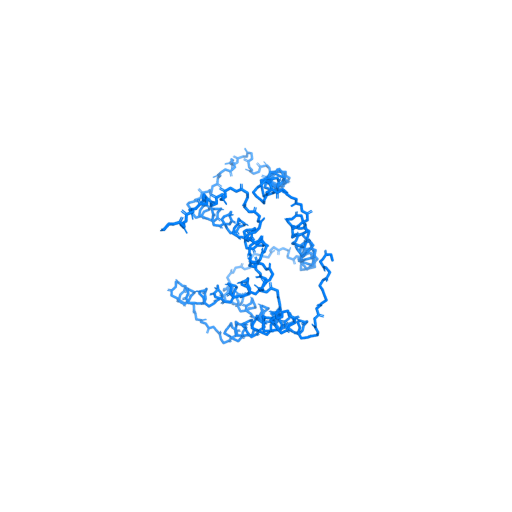579 1.00 91.44 85 PHE A N 1
ATOM 635 C CA . PHE A 1 85 ? 14.443 13.100 3.330 1.00 91.44 85 PHE A CA 1
ATOM 636 C C . PHE A 1 85 ? 15.328 11.854 3.459 1.00 91.44 85 PHE A C 1
ATOM 638 O O . PHE A 1 85 ? 16.057 11.515 2.526 1.00 91.44 85 PHE A O 1
ATOM 645 N N . LEU A 1 86 ? 15.210 11.117 4.570 1.00 90.38 86 LEU A N 1
ATOM 646 C CA . LEU A 1 86 ? 15.946 9.862 4.758 1.00 90.38 86 LEU A CA 1
ATOM 647 C C . LEU A 1 86 ? 15.563 8.812 3.705 1.00 90.38 86 LEU A C 1
ATOM 649 O O . LEU A 1 86 ? 16.437 8.144 3.155 1.00 90.38 86 LEU A O 1
ATOM 653 N N . GLY A 1 87 ? 14.273 8.699 3.380 1.00 90.38 87 GLY A N 1
ATOM 654 C CA . GLY A 1 87 ? 13.773 7.802 2.340 1.00 90.38 87 GLY A CA 1
ATOM 655 C C . GLY A 1 87 ? 14.322 8.141 0.955 1.00 90.38 87 GLY A C 1
ATOM 656 O O . GLY A 1 87 ? 14.689 7.235 0.213 1.00 90.38 87 GLY A O 1
ATOM 657 N N . THR A 1 88 ? 14.464 9.429 0.635 1.00 91.06 88 THR A N 1
ATOM 658 C CA . THR A 1 88 ? 15.066 9.886 -0.627 1.00 91.06 88 THR A CA 1
ATOM 659 C C . THR A 1 88 ? 16.541 9.497 -0.702 1.00 91.06 88 THR A C 1
ATOM 661 O O . THR A 1 88 ? 16.970 8.963 -1.722 1.00 91.06 88 THR A O 1
ATOM 664 N N . ILE A 1 89 ? 17.309 9.675 0.380 1.00 94.00 89 ILE A N 1
ATOM 665 C CA . ILE A 1 89 ? 18.723 9.260 0.431 1.00 94.00 89 ILE A CA 1
ATOM 666 C C . ILE A 1 89 ? 18.850 7.747 0.217 1.00 94.00 89 ILE A C 1
ATOM 668 O O . ILE A 1 89 ? 19.620 7.304 -0.634 1.00 94.00 89 ILE A O 1
ATOM 672 N N . ILE A 1 90 ? 18.070 6.949 0.950 1.00 92.25 90 ILE A N 1
ATOM 673 C CA . ILE A 1 90 ? 18.090 5.484 0.827 1.00 92.25 90 ILE A CA 1
ATOM 674 C C . ILE A 1 90 ? 17.644 5.047 -0.577 1.00 92.25 90 ILE A C 1
ATOM 676 O O . ILE A 1 90 ? 18.230 4.128 -1.154 1.00 92.25 90 ILE A O 1
ATOM 680 N N . GLY A 1 91 ? 16.641 5.717 -1.149 1.00 90.50 91 GLY A N 1
ATOM 681 C CA . GLY A 1 91 ? 16.160 5.475 -2.508 1.00 90.50 91 GLY A CA 1
ATOM 682 C C . GLY A 1 91 ? 17.234 5.738 -3.561 1.00 90.50 91 GLY A C 1
ATOM 683 O O . GLY A 1 91 ? 17.469 4.883 -4.412 1.00 90.50 91 GLY A O 1
ATOM 684 N N . LEU A 1 92 ? 17.950 6.862 -3.456 1.00 89.62 92 LEU A N 1
ATOM 685 C CA . LEU A 1 92 ? 19.067 7.188 -4.346 1.00 89.62 92 LEU A CA 1
ATOM 686 C C . LEU A 1 92 ? 20.204 6.170 -4.226 1.00 89.62 92 LEU A C 1
ATOM 688 O O . LEU A 1 92 ? 20.693 5.689 -5.244 1.00 89.62 92 LEU A O 1
ATOM 692 N N . ILE A 1 93 ? 20.587 5.780 -3.006 1.00 93.38 93 ILE A N 1
ATOM 693 C CA . ILE A 1 93 ? 21.598 4.731 -2.795 1.00 93.38 93 ILE A CA 1
ATOM 694 C C . ILE A 1 93 ? 21.151 3.420 -3.455 1.00 93.38 93 ILE A C 1
ATOM 696 O O . ILE A 1 93 ? 21.935 2.784 -4.153 1.00 93.38 93 ILE A O 1
ATOM 700 N N . THR A 1 94 ? 19.887 3.031 -3.278 1.00 90.12 94 THR A N 1
ATOM 701 C CA . THR A 1 94 ? 19.337 1.801 -3.872 1.00 90.12 94 THR A CA 1
ATOM 702 C C . THR A 1 94 ? 19.383 1.845 -5.398 1.00 90.12 94 THR A C 1
ATOM 704 O O . THR A 1 94 ? 19.759 0.851 -6.018 1.00 90.12 94 THR A O 1
ATOM 707 N N . LEU A 1 95 ? 19.057 2.995 -5.990 1.00 89.25 95 LEU A N 1
ATOM 708 C CA . LEU A 1 95 ? 19.139 3.224 -7.430 1.00 89.25 95 LEU A CA 1
ATOM 709 C C . LEU A 1 95 ? 20.579 3.114 -7.941 1.00 89.25 95 LEU A C 1
ATOM 711 O O . LEU A 1 95 ? 20.817 2.423 -8.925 1.00 89.25 95 LEU A O 1
ATOM 715 N N . PHE A 1 96 ? 21.555 3.707 -7.250 1.00 87.75 96 PHE A N 1
ATOM 716 C CA . PHE A 1 96 ? 22.963 3.572 -7.638 1.00 87.75 96 PHE A CA 1
ATOM 717 C C . PHE A 1 96 ? 23.478 2.134 -7.514 1.00 87.75 96 PHE A C 1
ATOM 719 O O . PHE A 1 96 ? 24.244 1.687 -8.366 1.00 87.75 96 PHE A O 1
ATOM 726 N N . VAL A 1 97 ? 23.058 1.403 -6.478 1.00 91.50 97 VAL A N 1
ATOM 727 C CA . VAL A 1 97 ? 23.502 0.022 -6.234 1.00 91.50 97 VAL A CA 1
ATOM 728 C C . VAL A 1 97 ? 22.902 -0.962 -7.240 1.00 91.50 97 VAL A C 1
ATOM 730 O O . VAL A 1 97 ? 23.602 -1.879 -7.664 1.00 91.50 97 VAL A O 1
ATOM 733 N N . LYS A 1 98 ? 21.625 -0.803 -7.610 1.00 87.75 98 LYS A N 1
ATOM 734 C CA . LYS A 1 98 ? 20.942 -1.732 -8.524 1.00 87.75 98 LYS A CA 1
ATOM 735 C C . LYS A 1 98 ? 21.106 -1.359 -9.992 1.00 87.75 98 LYS A C 1
ATOM 737 O O . LYS A 1 98 ? 21.494 -2.207 -10.786 1.00 87.75 98 LYS A O 1
ATOM 742 N N . ASP A 1 99 ? 20.877 -0.091 -10.316 1.00 88.56 99 ASP A N 1
ATOM 743 C CA . ASP A 1 99 ? 20.653 0.364 -11.692 1.00 88.56 99 ASP A CA 1
ATOM 744 C C . ASP A 1 99 ? 21.623 1.494 -12.095 1.00 88.56 99 ASP A C 1
ATOM 746 O O . ASP A 1 99 ? 21.454 2.145 -13.124 1.00 88.56 99 ASP A O 1
ATOM 750 N N . GLY A 1 100 ? 22.680 1.740 -11.309 1.00 83.38 100 GLY A N 1
ATOM 751 C CA . GLY A 1 100 ? 23.575 2.889 -11.489 1.00 83.38 100 GLY A CA 1
ATOM 752 C C . GLY A 1 100 ? 24.278 2.953 -12.850 1.00 83.38 100 GLY A C 1
ATOM 753 O O . GLY A 1 100 ? 24.481 4.046 -13.378 1.00 83.38 100 GLY A O 1
ATOM 754 N N . LYS A 1 101 ? 24.611 1.800 -13.449 1.00 80.88 101 LYS A N 1
ATOM 755 C CA . LYS A 1 101 ? 25.196 1.739 -14.803 1.00 80.88 101 LYS A CA 1
ATOM 756 C C . LYS A 1 101 ? 24.197 2.198 -15.862 1.00 80.88 101 LYS A C 1
ATOM 758 O O . LYS A 1 101 ? 24.518 3.043 -16.689 1.00 80.88 101 LYS A O 1
ATOM 763 N N . GLU A 1 102 ? 22.974 1.689 -15.777 1.00 80.44 102 GLU A N 1
ATOM 764 C CA . GLU A 1 102 ? 21.915 2.000 -16.729 1.00 80.44 102 GLU A CA 1
ATOM 765 C C . GLU A 1 102 ? 21.491 3.465 -16.620 1.00 80.44 102 GLU A C 1
ATOM 767 O O . GLU A 1 102 ? 21.353 4.133 -17.640 1.00 80.44 102 GLU A O 1
ATOM 772 N N . VAL A 1 103 ? 21.408 4.010 -15.403 1.00 86.50 103 VAL A N 1
ATOM 773 C CA . VAL A 1 103 ? 21.138 5.437 -15.162 1.00 86.50 103 VAL A CA 1
ATOM 774 C C . VAL A 1 103 ? 22.247 6.338 -15.717 1.00 86.50 103 VAL A C 1
ATOM 776 O O . VAL A 1 103 ? 21.943 7.408 -16.247 1.00 86.50 103 VAL A O 1
ATOM 779 N N . SER A 1 104 ? 23.516 5.925 -15.632 1.00 80.75 104 SER A N 1
ATOM 780 C CA . SER A 1 104 ? 24.643 6.707 -16.160 1.00 80.75 104 SER A CA 1
ATOM 781 C C . SER A 1 104 ? 24.680 6.746 -17.690 1.00 80.75 104 SER A C 1
ATOM 783 O O . SER A 1 104 ? 25.114 7.748 -18.253 1.00 80.75 104 SER A O 1
ATOM 785 N N . GLU A 1 105 ? 24.255 5.676 -18.361 1.00 83.31 105 GLU A N 1
ATOM 786 C CA . GLU A 1 105 ? 24.248 5.582 -19.829 1.00 83.31 105 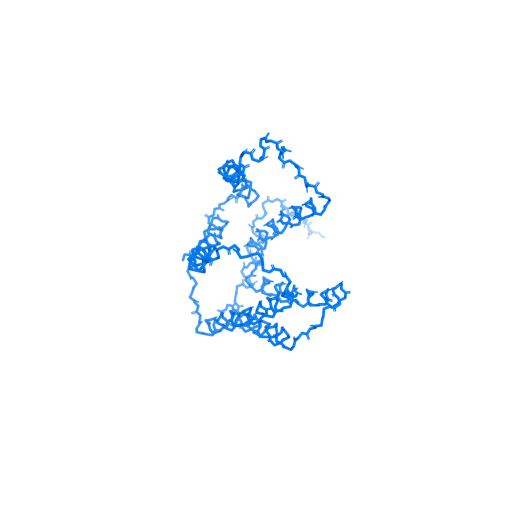GLU A CA 1
ATOM 787 C C . GLU A 1 105 ? 22.964 6.156 -20.445 1.00 83.31 105 GLU A C 1
ATOM 789 O O . GLU A 1 105 ? 22.988 6.779 -21.506 1.00 83.31 105 GLU A O 1
ATOM 794 N N . SER A 1 106 ? 21.832 5.957 -19.774 1.00 80.25 106 SER A N 1
ATOM 795 C CA . SER A 1 106 ? 20.494 6.317 -20.253 1.00 80.25 106 SER A CA 1
ATOM 796 C C . SER A 1 106 ? 20.010 7.691 -19.805 1.00 80.25 106 SER A C 1
ATOM 798 O O . SER A 1 106 ? 19.103 8.249 -20.423 1.00 80.25 106 SER A O 1
ATOM 800 N N . GLY A 1 107 ? 20.564 8.210 -18.710 1.00 82.25 107 GLY A N 1
ATOM 801 C CA . GLY A 1 107 ? 19.983 9.313 -17.955 1.00 82.25 107 GLY A CA 1
ATOM 802 C C . GLY A 1 107 ? 18.829 8.862 -17.048 1.00 82.25 107 GLY A C 1
ATOM 803 O O . GLY A 1 107 ? 18.064 7.954 -17.368 1.00 82.25 107 GLY A O 1
ATOM 804 N N . PHE A 1 108 ? 18.680 9.536 -15.905 1.00 84.00 108 PHE A N 1
ATOM 805 C CA . PHE A 1 108 ? 17.700 9.204 -14.856 1.00 84.00 108 PHE A CA 1
ATOM 806 C C . PHE A 1 108 ? 16.23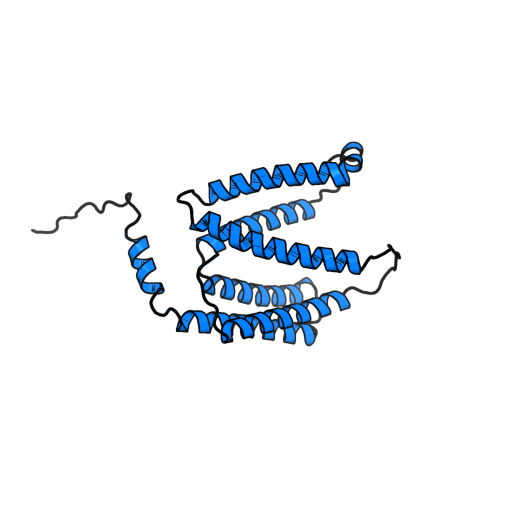3 9.256 -15.322 1.00 84.00 108 PHE A C 1
ATOM 808 O O . PHE A 1 108 ? 15.411 8.468 -14.871 1.00 84.00 108 PHE A O 1
ATOM 815 N N . PHE A 1 109 ? 15.896 10.176 -16.229 1.00 87.19 109 PHE A N 1
ATOM 816 C CA . PHE A 1 109 ? 14.514 10.432 -16.661 1.00 87.19 109 PHE A CA 1
ATOM 817 C C . PHE A 1 109 ? 14.124 9.715 -17.960 1.00 87.19 109 PHE A C 1
ATOM 819 O O . PHE A 1 109 ? 13.108 10.045 -18.576 1.00 87.19 109 PHE A O 1
ATOM 826 N N . LYS A 1 110 ? 14.919 8.748 -18.425 1.00 84.38 110 LYS A N 1
ATOM 827 C CA . LYS A 1 110 ? 14.590 8.016 -19.650 1.00 84.38 110 LYS A CA 1
ATOM 828 C C . LYS A 1 110 ? 13.318 7.187 -19.446 1.00 84.38 110 LYS A C 1
ATOM 830 O O . LYS A 1 110 ? 13.207 6.442 -18.480 1.00 84.38 110 LYS A O 1
ATOM 835 N N . GLY A 1 111 ? 12.363 7.316 -20.368 1.00 84.88 111 GLY A N 1
ATOM 836 C CA . GLY A 1 111 ? 11.094 6.578 -20.319 1.00 84.88 111 GLY A CA 1
ATOM 837 C C . GLY A 1 111 ? 10.038 7.165 -19.374 1.00 84.88 111 GLY A C 1
ATOM 838 O O . GLY A 1 111 ? 8.998 6.542 -19.172 1.00 84.88 111 GLY A O 1
ATOM 839 N N . TYR A 1 112 ? 10.268 8.355 -18.809 1.00 89.19 112 TYR A N 1
ATOM 840 C CA . TYR A 1 112 ? 9.244 9.066 -18.042 1.00 89.19 112 TYR A CA 1
ATOM 841 C C . TYR A 1 112 ? 8.186 9.648 -18.983 1.00 89.19 112 TYR A C 1
ATOM 843 O O . TYR A 1 112 ? 8.398 10.691 -19.598 1.00 89.19 112 TYR A O 1
ATOM 851 N N . ASP A 1 113 ? 7.038 8.984 -19.066 1.00 92.31 113 ASP A N 1
ATOM 852 C CA . ASP A 1 113 ? 5.849 9.498 -19.749 1.00 92.31 113 ASP A CA 1
ATOM 853 C C . ASP A 1 113 ? 4.873 10.166 -18.755 1.00 92.31 113 ASP A C 1
ATOM 855 O O . ASP A 1 113 ? 5.044 10.087 -17.532 1.00 92.31 113 ASP A O 1
ATOM 859 N N . TRP A 1 114 ? 3.817 10.813 -19.254 1.00 93.75 114 TRP A N 1
ATOM 860 C CA . TRP A 1 114 ? 2.781 11.465 -18.443 1.00 93.75 114 TRP A CA 1
ATOM 861 C C . TRP A 1 114 ? 2.160 10.512 -17.406 1.00 93.75 114 TRP A C 1
ATOM 863 O O . TRP A 1 114 ? 1.866 10.924 -16.282 1.00 93.75 114 TRP A O 1
ATOM 873 N N . ALA A 1 115 ? 2.023 9.226 -17.745 1.00 92.62 115 ALA A N 1
ATOM 874 C CA . ALA A 1 115 ? 1.510 8.200 -16.843 1.00 92.62 115 ALA A CA 1
ATOM 875 C C . ALA A 1 115 ? 2.444 7.952 -15.644 1.00 92.62 115 ALA A C 1
ATOM 877 O O . ALA A 1 115 ? 1.967 7.747 -14.528 1.00 92.62 115 ALA A O 1
ATOM 878 N N . VAL A 1 116 ? 3.767 8.024 -15.845 1.00 92.88 116 VAL A N 1
ATOM 879 C CA . VAL A 1 116 ? 4.764 7.891 -14.768 1.00 92.88 116 VAL A CA 1
ATOM 880 C C . VAL A 1 116 ? 4.653 9.076 -13.814 1.00 92.88 116 VAL A C 1
ATOM 882 O O . VAL A 1 116 ? 4.597 8.890 -12.599 1.00 92.88 116 VAL A O 1
ATOM 885 N N . TRP A 1 117 ? 4.538 10.293 -14.351 1.00 92.62 117 TRP A N 1
ATOM 886 C CA . TRP A 1 117 ? 4.323 11.493 -13.540 1.00 92.62 117 TRP A CA 1
ATOM 887 C C . TRP A 1 117 ? 3.020 11.435 -12.742 1.00 92.62 117 TRP A C 1
ATOM 889 O O . TRP A 1 117 ? 3.020 11.751 -11.550 1.00 92.62 117 TRP A O 1
ATOM 899 N N . LEU A 1 118 ? 1.928 10.974 -13.359 1.00 94.38 118 LEU A N 1
ATOM 900 C CA . LEU A 1 118 ? 0.655 10.774 -12.668 1.00 94.38 118 LEU A CA 1
ATOM 901 C C . LEU A 1 118 ? 0.796 9.740 -11.545 1.00 94.38 118 LEU A C 1
ATOM 903 O O . LEU A 1 118 ? 0.362 10.005 -10.424 1.00 94.38 118 LEU A O 1
ATOM 907 N N . ALA A 1 119 ? 1.449 8.605 -11.804 1.00 91.19 119 ALA A N 1
ATOM 908 C CA . ALA A 1 119 ? 1.685 7.573 -10.797 1.00 91.19 119 ALA A CA 1
ATOM 909 C C . ALA A 1 119 ? 2.507 8.102 -9.609 1.00 91.19 119 ALA A C 1
ATOM 911 O O . ALA A 1 119 ? 2.129 7.876 -8.461 1.00 91.19 119 ALA A O 1
ATOM 912 N N . ILE A 1 120 ? 3.574 8.869 -9.864 1.00 93.06 120 ILE A N 1
ATOM 913 C CA . ILE A 1 120 ? 4.396 9.494 -8.816 1.00 93.06 120 ILE A CA 1
ATOM 914 C C . ILE A 1 120 ? 3.557 10.454 -7.965 1.00 93.06 120 ILE A C 1
ATOM 916 O O . ILE A 1 120 ? 3.600 10.386 -6.733 1.00 93.06 120 ILE A O 1
ATOM 920 N N . MET A 1 121 ? 2.769 11.324 -8.604 1.00 94.38 121 MET A N 1
ATOM 921 C CA . MET A 1 121 ? 1.906 12.277 -7.899 1.00 94.38 121 MET A CA 1
ATOM 922 C C . MET A 1 121 ? 0.844 11.562 -7.062 1.00 94.38 121 MET A C 1
ATOM 924 O O . MET A 1 121 ? 0.649 11.902 -5.893 1.00 94.38 121 MET A O 1
ATOM 928 N N . LEU A 1 122 ? 0.204 10.532 -7.619 1.00 91.62 122 LEU A N 1
ATOM 929 C CA . LEU A 1 122 ? -0.819 9.747 -6.934 1.00 91.62 122 LEU A CA 1
ATOM 930 C C . LEU A 1 122 ? -0.240 8.973 -5.742 1.00 91.62 122 LEU A C 1
ATOM 932 O O . LEU A 1 122 ? -0.823 8.995 -4.658 1.00 91.62 122 LEU A O 1
ATOM 936 N N . SER A 1 123 ? 0.920 8.331 -5.907 1.00 88.12 123 SER A N 1
ATOM 937 C CA . SER A 1 123 ? 1.602 7.621 -4.821 1.00 88.12 123 SER A CA 1
ATOM 938 C C . SER A 1 123 ? 2.056 8.566 -3.708 1.00 88.12 123 SER A C 1
ATOM 940 O O . SER A 1 123 ? 1.870 8.251 -2.531 1.00 88.12 123 SER A O 1
ATOM 942 N N . SER A 1 124 ? 2.593 9.739 -4.055 1.00 89.50 124 SER A N 1
ATOM 943 C CA . SER A 1 124 ? 3.006 10.753 -3.077 1.00 89.50 124 SER A CA 1
ATOM 944 C C . SER A 1 124 ? 1.808 11.312 -2.296 1.00 89.50 124 SER A C 1
ATOM 946 O O . SER A 1 124 ? 1.814 11.327 -1.061 1.00 89.50 124 SER A O 1
ATOM 948 N N . ALA A 1 125 ? 0.730 11.680 -2.998 1.00 89.88 125 ALA A N 1
ATOM 949 C CA . ALA A 1 125 ? -0.513 12.134 -2.379 1.00 89.88 125 ALA A CA 1
ATOM 950 C C . ALA A 1 125 ? -1.134 11.050 -1.482 1.00 89.88 125 ALA A C 1
ATOM 952 O O . ALA A 1 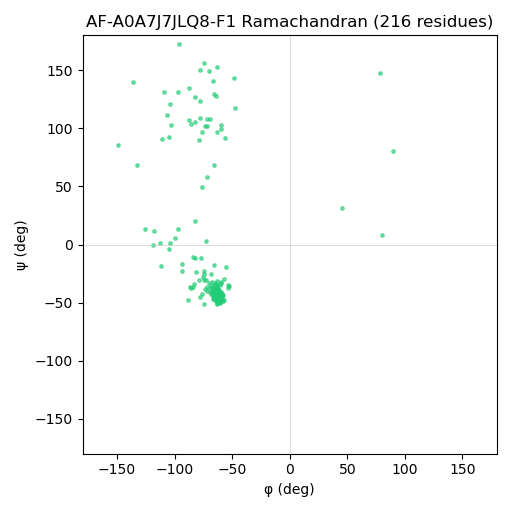125 ? -1.567 11.347 -0.368 1.00 89.88 125 ALA A O 1
ATOM 953 N N . GLY A 1 126 ? -1.116 9.787 -1.921 1.00 86.94 126 GLY A N 1
ATOM 954 C CA . GLY A 1 126 ? -1.566 8.643 -1.129 1.00 86.94 126 GLY A CA 1
ATOM 955 C C . GLY A 1 126 ? -0.769 8.475 0.167 1.00 86.94 126 GLY A C 1
ATOM 956 O O . GLY A 1 126 ? -1.362 8.299 1.231 1.00 86.94 126 GLY A O 1
ATOM 957 N N . GLY A 1 127 ? 0.560 8.606 0.112 1.00 85.88 127 GLY A N 1
ATOM 958 C CA . GLY A 1 127 ? 1.424 8.559 1.297 1.00 85.88 127 GLY A CA 1
ATOM 959 C C . GLY A 1 127 ? 1.120 9.672 2.306 1.00 85.88 127 GLY A C 1
ATOM 960 O O . GLY A 1 127 ? 0.982 9.406 3.504 1.00 85.88 127 GLY A O 1
ATOM 961 N N . LEU A 1 128 ? 0.934 10.905 1.824 1.00 86.19 128 LEU A N 1
ATOM 962 C CA . LEU A 1 128 ? 0.530 12.043 2.660 1.00 86.19 128 LEU A CA 1
ATOM 963 C C . LEU A 1 128 ? -0.856 11.834 3.283 1.00 86.19 128 LEU A C 1
ATOM 965 O O . LEU A 1 128 ? -1.035 12.067 4.480 1.00 86.19 128 LEU A O 1
ATOM 969 N N . LEU A 1 129 ? -1.822 11.344 2.503 1.00 84.62 129 LEU A N 1
ATOM 970 C CA . LEU A 1 129 ? -3.172 11.052 2.981 1.00 84.62 129 LEU A CA 1
ATOM 971 C C . LEU A 1 129 ? -3.147 9.986 4.080 1.00 84.62 129 LEU A C 1
ATOM 973 O O . LEU A 1 129 ? -3.809 10.153 5.103 1.00 84.62 129 LEU A O 1
ATOM 977 N N . VAL A 1 130 ? -2.340 8.931 3.934 1.00 79.56 130 VAL A N 1
ATOM 978 C CA . VAL A 1 130 ? -2.162 7.913 4.982 1.00 79.56 130 VAL A CA 1
ATOM 979 C C . VAL A 1 130 ? -1.607 8.534 6.267 1.00 79.56 130 VAL A C 1
ATOM 981 O O . VAL A 1 130 ? -2.116 8.227 7.346 1.00 79.56 130 VAL A O 1
ATOM 984 N N . ALA A 1 131 ? -0.627 9.439 6.185 1.00 76.69 131 ALA A N 1
ATOM 985 C CA . ALA A 1 131 ? -0.097 10.132 7.362 1.00 76.69 131 ALA A CA 1
ATOM 986 C C . ALA A 1 131 ? -1.168 10.991 8.066 1.00 76.69 131 ALA A C 1
ATOM 988 O O . ALA A 1 131 ? -1.286 10.954 9.295 1.00 76.69 131 ALA A O 1
ATOM 989 N N . VAL A 1 132 ? -1.993 11.707 7.296 1.00 77.50 132 VAL A N 1
ATOM 990 C CA . VAL A 1 132 ? -3.132 12.491 7.807 1.00 77.50 132 VAL A CA 1
ATOM 991 C C . VAL A 1 132 ? -4.166 11.576 8.470 1.00 77.50 132 VAL A C 1
ATOM 993 O O . VAL A 1 132 ? -4.566 11.832 9.604 1.00 77.50 132 VAL A O 1
ATOM 996 N N . VAL A 1 133 ? -4.547 10.467 7.831 1.00 75.38 133 VAL A N 1
ATOM 997 C CA . VAL A 1 133 ? -5.496 9.486 8.387 1.00 75.38 133 VAL A CA 1
ATOM 998 C C . VAL A 1 133 ? -4.950 8.853 9.668 1.00 75.38 133 VAL A C 1
ATOM 1000 O O . VAL A 1 133 ? -5.692 8.676 10.626 1.00 75.38 133 VAL A O 1
ATOM 1003 N N . VAL A 1 134 ? -3.656 8.535 9.746 1.00 70.81 134 VAL A N 1
ATOM 1004 C CA . VAL A 1 134 ? -3.047 7.993 10.976 1.00 70.81 134 VAL A CA 1
ATOM 1005 C C . VAL A 1 134 ? -3.068 9.011 12.122 1.00 70.81 134 VAL A C 1
ATOM 1007 O O . VAL A 1 134 ? -3.202 8.609 13.282 1.00 70.81 134 VAL A O 1
ATOM 1010 N N . LYS A 1 135 ? -2.951 10.307 11.811 1.00 70.50 135 LYS A N 1
ATOM 1011 C CA . LYS A 1 135 ? -2.983 11.386 12.804 1.00 70.50 135 LYS A CA 1
ATOM 1012 C C . LYS A 1 135 ? -4.400 11.710 13.282 1.00 70.50 135 LYS A C 1
ATOM 1014 O O . LYS A 1 135 ? -4.589 11.898 14.479 1.00 70.50 135 LYS A O 1
ATOM 1019 N N . TYR A 1 136 ? -5.357 11.808 12.362 1.00 68.44 136 TYR A N 1
ATOM 1020 C CA . TYR A 1 136 ? -6.669 12.405 12.633 1.00 68.44 136 TYR A CA 1
ATOM 1021 C C . TYR A 1 136 ? -7.837 11.419 12.620 1.00 68.44 136 TYR A C 1
ATOM 1023 O O . TYR A 1 136 ? -8.895 11.749 13.144 1.00 68.44 136 TYR A O 1
ATOM 1031 N N . ALA A 1 137 ? -7.686 10.231 12.030 1.00 68.50 137 ALA A N 1
ATOM 1032 C CA . ALA A 1 137 ? -8.773 9.265 11.969 1.00 68.50 137 ALA A CA 1
ATOM 1033 C C . ALA A 1 137 ? -8.658 8.227 13.086 1.00 68.50 137 ALA A C 1
ATOM 1035 O O . ALA A 1 137 ? -7.632 7.559 13.255 1.00 68.50 137 ALA A O 1
ATOM 1036 N N . ASP A 1 138 ? -9.769 8.013 13.785 1.00 66.12 138 ASP A N 1
ATOM 1037 C CA . ASP A 1 138 ? -9.945 6.829 14.609 1.00 66.12 138 ASP A CA 1
ATOM 1038 C C . ASP A 1 138 ? -9.939 5.566 13.740 1.00 66.12 138 ASP A C 1
ATOM 1040 O O . ASP A 1 138 ? -10.337 5.568 12.570 1.00 66.12 138 ASP A O 1
ATOM 1044 N N . ASN A 1 139 ? -9.532 4.441 14.330 1.00 60.62 139 ASN A N 1
ATOM 1045 C CA . ASN A 1 139 ? -9.469 3.148 13.639 1.00 60.62 139 ASN A CA 1
ATOM 1046 C C . ASN A 1 139 ? -10.811 2.723 12.999 1.00 60.62 139 ASN A C 1
ATOM 1048 O O . ASN A 1 139 ? -10.809 1.895 12.092 1.00 60.62 139 ASN A O 1
ATOM 1052 N N . ILE A 1 140 ? -11.936 3.305 13.430 1.00 63.09 140 ILE A N 1
ATOM 1053 C CA . ILE A 1 140 ? -13.271 3.096 12.851 1.00 63.09 140 ILE A CA 1
ATOM 1054 C C . ILE A 1 140 ? -13.416 3.821 11.510 1.00 63.09 140 ILE A C 1
ATOM 1056 O O . ILE A 1 140 ? -13.786 3.196 10.518 1.00 63.09 140 ILE A O 1
ATOM 1060 N N . LEU A 1 141 ? -13.087 5.116 11.452 1.00 63.44 141 LEU A N 1
ATOM 1061 C CA . LEU A 1 141 ? -13.216 5.914 10.230 1.00 63.44 141 LEU A CA 1
ATOM 1062 C C . LEU A 1 141 ? -12.296 5.381 9.124 1.00 63.44 141 LEU A C 1
ATOM 1064 O O . LEU A 1 141 ? -12.685 5.335 7.959 1.00 63.44 141 LEU A O 1
ATOM 1068 N N . LYS A 1 142 ? -11.116 4.878 9.506 1.00 66.69 142 LYS A N 1
ATOM 1069 C CA . LYS A 1 142 ? -10.213 4.164 8.595 1.00 66.69 142 LYS A CA 1
ATOM 1070 C C . LYS A 1 142 ? -10.878 2.919 7.992 1.00 66.69 142 LYS A C 1
ATOM 1072 O O . LYS A 1 142 ? -10.803 2.729 6.785 1.00 66.69 142 LYS A O 1
ATOM 1077 N N . GLY A 1 143 ? -11.570 2.113 8.803 1.00 69.75 143 GLY A N 1
ATOM 1078 C CA . GLY A 1 143 ? -12.313 0.940 8.327 1.00 69.75 143 GLY A CA 1
ATOM 1079 C C . GLY A 1 143 ? -13.451 1.300 7.365 1.00 69.75 143 GLY A C 1
ATOM 1080 O O . GLY A 1 143 ? -13.593 0.678 6.310 1.00 69.75 143 GLY A O 1
ATOM 1081 N N . PHE A 1 144 ? -14.219 2.350 7.671 1.00 68.12 144 PHE A N 1
ATOM 1082 C CA . PHE A 1 144 ? -15.250 2.860 6.759 1.00 68.12 144 PHE A CA 1
ATOM 1083 C C . PHE A 1 144 ? -14.660 3.337 5.430 1.00 68.12 144 PHE A C 1
ATOM 1085 O O . PHE A 1 144 ? -15.167 2.962 4.375 1.00 68.12 144 PHE A O 1
ATOM 1092 N N . ALA A 1 145 ? -13.560 4.094 5.471 1.00 78.00 145 ALA A N 1
ATOM 1093 C CA . ALA A 1 145 ? -12.871 4.556 4.271 1.00 78.00 145 ALA A CA 1
ATOM 1094 C C . ALA A 1 145 ? -12.375 3.385 3.409 1.00 78.00 145 ALA A C 1
ATOM 1096 O O . ALA A 1 145 ? -12.580 3.388 2.198 1.00 78.00 145 ALA A O 1
ATOM 1097 N N . THR A 1 146 ? -11.788 2.349 4.019 1.00 77.69 146 THR A N 1
ATOM 1098 C CA . THR A 1 146 ? -11.359 1.140 3.297 1.00 77.69 146 THR A CA 1
ATOM 1099 C C . THR A 1 146 ? -12.540 0.408 2.657 1.00 77.69 146 THR A C 1
ATOM 1101 O O . THR A 1 146 ? -12.455 0.006 1.501 1.00 77.69 146 THR A O 1
ATOM 1104 N N . SER A 1 147 ? -13.659 0.281 3.369 1.00 76.50 147 SER A N 1
ATOM 1105 C CA . SER A 1 147 ? -14.874 -0.370 2.859 1.00 76.50 147 SER A CA 1
ATOM 1106 C C . SER A 1 147 ? -15.471 0.392 1.668 1.00 76.50 147 SER A C 1
ATOM 1108 O O . SER A 1 147 ? -15.776 -0.195 0.630 1.00 76.50 147 SER A O 1
ATOM 1110 N N . ALA A 1 148 ? -15.574 1.720 1.782 1.00 81.06 148 ALA A N 1
ATOM 1111 C CA . ALA A 1 148 ? -16.038 2.586 0.702 1.00 81.06 148 ALA A CA 1
ATOM 1112 C C . ALA A 1 148 ? -15.098 2.536 -0.514 1.00 81.06 148 ALA A C 1
ATOM 1114 O O . ALA A 1 148 ? -15.567 2.463 -1.649 1.00 81.06 148 ALA A O 1
ATOM 1115 N N . ALA A 1 149 ? -13.780 2.502 -0.285 1.00 84.75 149 ALA A N 1
ATOM 1116 C CA . ALA A 1 149 ? -12.788 2.374 -1.347 1.00 84.75 149 ALA A CA 1
ATOM 1117 C C . ALA A 1 149 ? -12.927 1.052 -2.119 1.00 84.75 149 ALA A C 1
ATOM 1119 O O . ALA A 1 149 ? -12.801 1.061 -3.342 1.00 84.75 149 ALA A O 1
ATOM 1120 N N . ILE A 1 150 ? -13.231 -0.064 -1.444 1.00 82.75 150 ILE A N 1
ATOM 1121 C CA . ILE A 1 150 ? -13.475 -1.359 -2.103 1.00 82.75 150 ILE A CA 1
ATOM 1122 C C . ILE A 1 150 ? -14.702 -1.273 -3.012 1.00 82.75 150 ILE A C 1
ATOM 1124 O O . ILE A 1 150 ? -14.608 -1.631 -4.185 1.00 82.75 150 ILE A O 1
ATOM 1128 N N . ILE A 1 151 ? -15.829 -0.760 -2.508 1.00 81.75 151 ILE A N 1
ATOM 1129 C CA . ILE A 1 151 ? -17.065 -0.623 -3.297 1.00 81.75 151 ILE A CA 1
ATOM 1130 C C . ILE A 1 151 ? -16.828 0.277 -4.51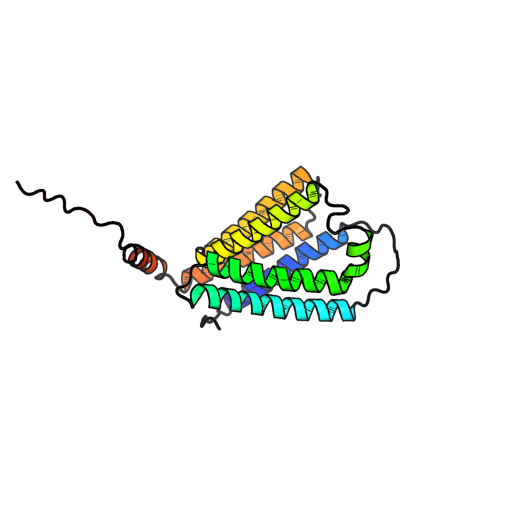4 1.00 81.75 151 ILE A C 1
ATOM 1132 O O . ILE A 1 151 ? -17.167 -0.099 -5.636 1.00 81.75 151 ILE A O 1
ATOM 1136 N N . LEU A 1 152 ? -16.205 1.440 -4.308 1.00 86.19 152 LEU A N 1
ATOM 1137 C CA . LEU A 1 152 ? -15.904 2.376 -5.388 1.00 86.19 152 LEU A CA 1
ATOM 1138 C C . LEU A 1 152 ? -14.967 1.749 -6.428 1.00 86.19 152 LEU A C 1
ATOM 1140 O O . LEU A 1 152 ? -15.212 1.877 -7.625 1.00 86.19 152 LEU A O 1
ATOM 1144 N N . SER A 1 153 ? -13.944 1.016 -5.982 1.00 85.06 153 SER A N 1
ATOM 1145 C CA . SER A 1 153 ? -13.034 0.291 -6.875 1.00 85.06 153 SER A CA 1
ATOM 1146 C C . SER A 1 153 ? -13.776 -0.757 -7.703 1.00 85.06 153 SER A C 1
ATOM 1148 O O . SER A 1 153 ? -13.496 -0.888 -8.891 1.00 85.06 153 SER A O 1
ATOM 1150 N N . CYS A 1 154 ? -14.756 -1.460 -7.123 1.00 79.12 154 CYS A N 1
ATOM 1151 C CA . CYS A 1 154 ? -15.593 -2.408 -7.863 1.00 79.12 154 CYS A CA 1
ATOM 1152 C C . CYS A 1 154 ? -16.398 -1.700 -8.958 1.00 79.12 154 CYS A C 1
ATOM 1154 O O . CYS A 1 154 ? -16.379 -2.138 -10.104 1.00 79.12 154 CYS A O 1
ATOM 1156 N N . ILE A 1 155 ? -17.061 -0.585 -8.628 1.00 84.19 155 ILE A N 1
ATOM 1157 C CA . ILE A 1 155 ? -17.863 0.191 -9.587 1.00 84.19 155 ILE A CA 1
ATOM 1158 C C . ILE A 1 155 ? -16.980 0.688 -10.735 1.00 84.19 155 ILE A C 1
ATOM 1160 O O . ILE A 1 155 ? -17.300 0.467 -11.901 1.00 84.19 155 ILE A O 1
ATOM 1164 N N . ILE A 1 156 ? -15.843 1.310 -10.412 1.00 85.50 156 ILE A N 1
ATOM 1165 C CA . ILE A 1 156 ? -14.894 1.802 -11.416 1.00 85.50 156 ILE A CA 1
ATOM 1166 C C . ILE A 1 156 ? -14.392 0.643 -12.284 1.00 85.50 156 ILE A C 1
ATOM 1168 O O . ILE A 1 156 ? -14.322 0.787 -13.501 1.00 85.50 156 ILE A O 1
ATOM 1172 N N . SER A 1 157 ? -14.085 -0.513 -11.690 1.00 81.38 157 SER A N 1
ATOM 1173 C CA . SER A 1 157 ? -13.578 -1.672 -12.427 1.00 81.38 157 SER A CA 1
ATOM 1174 C C . SER A 1 157 ? -14.582 -2.217 -13.453 1.00 81.38 157 SER A C 1
ATOM 1176 O O . SER A 1 157 ? -14.180 -2.547 -14.568 1.00 81.38 157 SER A O 1
ATOM 1178 N N . ILE A 1 158 ? -15.883 -2.218 -13.137 1.00 81.50 158 ILE A N 1
ATOM 1179 C CA . ILE A 1 158 ? -16.942 -2.591 -14.093 1.00 81.50 158 ILE A CA 1
ATOM 1180 C C . ILE A 1 158 ? -16.972 -1.611 -15.276 1.00 81.50 158 ILE A C 1
ATOM 1182 O O . ILE A 1 158 ? -16.953 -2.042 -16.427 1.00 81.50 158 ILE A O 1
ATOM 1186 N N . TYR A 1 159 ? -17.001 -0.302 -15.000 1.00 82.69 159 TYR A N 1
ATOM 1187 C CA . TYR A 1 159 ? -17.202 0.720 -16.036 1.00 82.69 159 TYR A CA 1
ATOM 1188 C C . TYR A 1 159 ? -15.962 0.980 -16.901 1.00 82.69 159 TYR A C 1
ATOM 1190 O O . TYR A 1 159 ? -16.090 1.125 -18.113 1.00 82.69 159 TYR A O 1
ATOM 1198 N N . PHE A 1 160 ? -14.769 1.054 -16.304 1.00 80.31 160 PHE A N 1
ATOM 1199 C CA . PHE A 1 160 ? -13.540 1.397 -17.032 1.00 80.31 160 PHE A CA 1
ATOM 1200 C C . PHE A 1 160 ? -12.874 0.192 -17.695 1.00 80.31 160 PHE A C 1
ATOM 1202 O O . PHE A 1 160 ? -12.326 0.326 -18.785 1.00 80.31 160 PHE A O 1
ATOM 1209 N N . PHE A 1 161 ? -12.896 -0.978 -17.049 1.00 71.81 161 PHE A N 1
ATOM 1210 C CA . PHE A 1 161 ? -12.140 -2.144 -17.516 1.00 71.81 161 PHE A CA 1
ATOM 1211 C C . PHE A 1 161 ? -13.012 -3.202 -18.204 1.00 71.81 161 PHE A C 1
ATOM 1213 O O . PHE A 1 161 ? -12.475 -4.230 -18.609 1.00 71.81 161 PHE A O 1
ATOM 1220 N N . ASN A 1 162 ? -14.333 -2.977 -18.338 1.00 68.06 162 ASN A N 1
ATOM 1221 C CA . ASN A 1 162 ? -15.309 -3.977 -18.813 1.00 68.06 162 ASN A CA 1
ATOM 1222 C C . ASN A 1 162 ? -15.099 -5.352 -18.144 1.00 68.06 162 ASN A C 1
ATOM 1224 O O . ASN A 1 162 ? -15.288 -6.408 -18.751 1.00 68.06 162 ASN A O 1
ATOM 1228 N N . PHE A 1 163 ? -14.631 -5.338 -16.893 1.00 65.38 163 PHE A N 1
ATOM 1229 C CA . PHE A 1 163 ? -14.152 -6.532 -16.225 1.00 65.38 163 PHE A CA 1
ATOM 1230 C C . PHE A 1 163 ? -15.348 -7.359 -15.759 1.00 65.38 163 PHE A C 1
ATOM 1232 O O . PHE A 1 163 ? -16.198 -6.874 -15.009 1.00 65.38 163 PHE A O 1
ATOM 1239 N N . GLN A 1 164 ? -15.423 -8.618 -16.192 1.00 68.06 164 GLN A N 1
ATOM 1240 C CA . GLN A 1 164 ? -16.465 -9.523 -15.722 1.00 68.06 164 GLN A CA 1
ATOM 1241 C C . GLN A 1 164 ? -16.165 -9.908 -14.273 1.00 68.06 164 GLN A C 1
ATOM 1243 O O . GLN A 1 164 ? -15.226 -10.652 -13.986 1.00 68.06 164 GLN A O 1
ATOM 1248 N N . LEU A 1 165 ? -16.960 -9.371 -13.346 1.00 68.12 165 LEU A N 1
ATOM 1249 C CA . LEU A 1 165 ? -16.886 -9.712 -11.930 1.00 68.12 165 LEU A CA 1
ATOM 1250 C C . LEU A 1 165 ? -17.133 -11.211 -11.749 1.00 68.12 165 LEU A C 1
ATOM 1252 O O . LEU A 1 165 ? -18.272 -11.673 -11.796 1.00 68.12 165 LEU A O 1
ATOM 1256 N N . SER A 1 166 ? -16.070 -11.978 -11.519 1.00 79.69 166 SER A N 1
ATOM 1257 C CA . SER A 1 166 ? -16.226 -13.375 -11.130 1.00 79.69 166 SER A CA 1
ATOM 1258 C C . SER A 1 166 ? -16.782 -13.474 -9.708 1.00 79.69 166 SER A C 1
ATOM 1260 O O . SER A 1 166 ? -16.561 -12.628 -8.834 1.00 79.69 166 SER A O 1
ATOM 1262 N N . ILE A 1 167 ? -17.538 -14.547 -9.488 1.00 79.56 167 ILE A N 1
ATOM 1263 C CA . ILE A 1 167 ? -18.205 -14.868 -8.224 1.00 79.56 167 ILE A CA 1
ATOM 1264 C C . ILE A 1 167 ? -17.187 -14.945 -7.074 1.00 79.56 167 ILE A C 1
ATOM 1266 O O . ILE A 1 167 ? -17.513 -14.606 -5.938 1.00 79.56 167 ILE A O 1
ATOM 1270 N N . GLN A 1 168 ? -15.937 -15.324 -7.365 1.00 79.94 168 GLN A N 1
ATOM 1271 C CA . GLN A 1 168 ? -14.858 -15.405 -6.376 1.00 79.94 168 GLN A CA 1
ATOM 1272 C C . GLN A 1 168 ? -14.463 -14.026 -5.829 1.00 79.94 168 GLN A C 1
ATOM 1274 O O . GLN A 1 168 ? -14.287 -13.875 -4.621 1.00 79.94 168 GLN A O 1
ATOM 1279 N N . PHE A 1 169 ? -14.387 -13.005 -6.683 1.00 81.50 169 PHE A N 1
ATOM 1280 C CA . PHE A 1 169 ? -14.106 -11.629 -6.278 1.00 81.50 169 PHE A CA 1
ATOM 1281 C C . PHE A 1 169 ? -15.263 -11.036 -5.486 1.00 81.50 169 PHE A C 1
ATOM 1283 O O . PHE A 1 169 ? -15.026 -10.414 -4.455 1.00 81.50 169 PHE A O 1
ATOM 1290 N N . VAL A 1 170 ? -16.510 -11.271 -5.904 1.00 83.75 170 VAL A N 1
ATOM 1291 C CA . VAL A 1 170 ? -17.687 -10.804 -5.152 1.00 83.75 170 VAL A CA 1
ATOM 1292 C C . VAL A 1 170 ? -17.753 -11.483 -3.778 1.00 83.75 170 VAL A C 1
ATOM 1294 O O . VAL A 1 170 ? -17.954 -10.816 -2.759 1.00 83.75 170 VAL A O 1
ATOM 1297 N N . GLY A 1 171 ? -17.506 -12.794 -3.718 1.00 86.38 171 GLY A N 1
ATOM 1298 C CA . GLY A 1 171 ? -17.410 -13.544 -2.465 1.00 86.38 171 GLY A CA 1
ATOM 1299 C C . GLY A 1 171 ? -16.281 -13.041 -1.560 1.00 86.38 171 GLY A C 1
ATOM 1300 O O . GLY A 1 171 ? -16.495 -12.802 -0.376 1.00 86.38 171 GLY A O 1
ATOM 1301 N N . GLY A 1 172 ? -15.091 -12.793 -2.109 1.00 85.38 172 GLY A N 1
ATOM 1302 C CA . GLY A 1 172 ? -13.971 -12.237 -1.352 1.00 85.38 172 GLY A CA 1
ATOM 1303 C C . GLY A 1 172 ? -14.237 -10.810 -0.854 1.00 85.38 172 GLY A C 1
ATOM 1304 O O . GLY A 1 172 ? -14.012 -10.513 0.319 1.00 85.38 172 GLY A O 1
ATOM 1305 N N . ALA A 1 173 ? -14.793 -9.940 -1.702 1.00 83.44 173 ALA A N 1
ATOM 1306 C CA . ALA A 1 173 ? -15.117 -8.556 -1.360 1.00 83.44 173 ALA A CA 1
ATOM 1307 C C . ALA A 1 173 ? -16.192 -8.465 -0.265 1.00 83.44 173 ALA A C 1
ATOM 1309 O O . ALA A 1 173 ? -16.038 -7.700 0.687 1.00 83.44 173 ALA A O 1
ATOM 1310 N N . THR A 1 174 ? -17.250 -9.276 -0.344 1.00 85.81 174 THR A N 1
ATOM 1311 C CA . THR A 1 174 ? -18.283 -9.340 0.708 1.00 85.81 174 THR A CA 1
ATOM 1312 C C . THR A 1 174 ? -17.707 -9.818 2.040 1.00 85.81 174 THR A C 1
ATOM 1314 O O . THR A 1 174 ? -18.019 -9.252 3.088 1.00 85.81 174 THR A O 1
ATOM 1317 N N . LEU A 1 175 ? -16.798 -10.791 2.011 1.00 86.00 175 LEU A N 1
ATOM 1318 C CA . LEU A 1 175 ? -16.132 -11.320 3.199 1.00 86.00 175 LEU A CA 1
ATOM 1319 C C . LEU A 1 175 ? -15.214 -10.269 3.858 1.00 86.00 175 LEU A C 1
ATOM 1321 O O . LEU A 1 175 ? -15.213 -10.127 5.085 1.00 86.00 175 LEU A O 1
ATOM 1325 N N . VAL A 1 176 ? -14.523 -9.448 3.057 1.00 84.62 176 VAL A N 1
ATOM 1326 C CA . VAL A 1 176 ? -13.780 -8.270 3.544 1.00 84.62 176 VAL A CA 1
ATOM 1327 C C . VAL A 1 176 ? -14.720 -7.245 4.192 1.00 84.62 176 VAL A C 1
ATOM 1329 O O . VAL A 1 176 ? -14.445 -6.786 5.301 1.00 84.62 176 VAL A O 1
ATOM 1332 N N . MET A 1 177 ? -15.855 -6.926 3.563 1.00 82.81 177 MET A N 1
ATOM 1333 C CA . MET A 1 177 ? -16.842 -5.984 4.112 1.00 82.81 177 MET A CA 1
ATOM 1334 C C . MET A 1 177 ? -17.410 -6.455 5.461 1.00 82.81 177 MET A C 1
ATOM 1336 O O . MET A 1 177 ? -17.505 -5.666 6.405 1.00 82.81 177 MET A O 1
ATOM 1340 N N . ILE A 1 178 ? -17.734 -7.747 5.584 1.00 84.62 178 ILE A N 1
ATOM 1341 C CA . ILE A 1 178 ? -18.222 -8.355 6.833 1.00 84.62 178 ILE A CA 1
ATOM 1342 C C . ILE A 1 178 ? -17.155 -8.267 7.928 1.00 84.62 178 ILE A C 1
ATOM 1344 O O . ILE A 1 178 ? -17.467 -7.906 9.065 1.00 84.62 178 ILE A O 1
ATOM 1348 N N . SER A 1 179 ? -15.894 -8.552 7.593 1.00 80.69 179 SER A N 1
ATOM 1349 C CA . SER A 1 179 ? -14.780 -8.437 8.536 1.00 80.69 179 SER A CA 1
ATOM 1350 C C . SER A 1 179 ? -14.624 -7.012 9.075 1.00 80.69 179 SER A C 1
ATOM 1352 O O . SER A 1 179 ? -14.558 -6.816 10.293 1.00 80.69 179 SER A O 1
ATOM 1354 N N . VAL A 1 180 ? -14.627 -6.009 8.191 1.00 76.69 180 VAL A N 1
ATOM 1355 C CA . VAL A 1 180 ? -14.482 -4.605 8.595 1.00 76.69 180 VAL A CA 1
ATOM 1356 C C . VAL A 1 180 ? -15.659 -4.157 9.460 1.00 76.69 180 VAL A C 1
ATOM 1358 O O . VAL A 1 180 ? -15.449 -3.520 10.497 1.00 76.69 180 VAL A O 1
ATOM 1361 N N . TYR A 1 181 ? -16.885 -4.545 9.101 1.00 78.31 181 TYR A N 1
ATOM 1362 C CA . TYR A 1 181 ? -18.071 -4.272 9.911 1.00 78.31 181 TYR A CA 1
ATOM 1363 C C . TYR A 1 181 ? -17.978 -4.916 11.303 1.00 78.31 181 TYR A C 1
ATOM 1365 O O . TYR A 1 181 ? -18.225 -4.254 12.315 1.00 78.31 181 TYR A O 1
ATOM 1373 N N . MET A 1 182 ? -17.567 -6.185 11.380 1.00 77.25 182 MET A N 1
ATOM 1374 C CA . MET A 1 182 ? -17.431 -6.911 12.644 1.00 77.25 182 MET A CA 1
ATOM 1375 C C . MET A 1 182 ? -16.349 -6.296 13.543 1.00 77.25 182 MET A C 1
ATOM 1377 O O . MET A 1 182 ? -16.573 -6.109 14.743 1.00 77.25 182 MET A O 1
ATOM 1381 N N . TYR A 1 183 ? -15.206 -5.920 12.965 1.00 73.00 183 TYR A N 1
ATOM 1382 C CA . TYR A 1 183 ? -14.125 -5.245 13.682 1.00 73.00 183 TYR A CA 1
ATOM 1383 C C . TYR A 1 183 ? -14.549 -3.852 14.181 1.00 73.00 183 TYR A C 1
ATOM 1385 O O . TYR A 1 183 ? -14.282 -3.500 15.334 1.00 73.00 183 TYR A O 1
ATOM 1393 N N . GLY A 1 184 ? -15.259 -3.080 13.349 1.00 70.44 184 GLY A N 1
ATOM 1394 C CA . GLY A 1 184 ? -15.769 -1.749 13.690 1.00 70.44 184 GLY A CA 1
ATOM 1395 C C . GLY A 1 184 ? -16.825 -1.771 14.799 1.00 70.44 184 GLY A C 1
ATOM 1396 O O . GLY A 1 184 ? -16.712 -1.022 15.772 1.00 70.44 184 GLY A O 1
ATOM 1397 N N . ARG A 1 185 ? -17.811 -2.675 14.712 1.00 69.12 185 ARG A N 1
ATOM 1398 C CA . ARG A 1 185 ? -18.875 -2.819 15.723 1.00 69.12 185 ARG A CA 1
ATOM 1399 C C . ARG A 1 185 ? -18.325 -3.248 17.082 1.00 69.12 185 ARG A C 1
ATOM 1401 O O . ARG A 1 185 ? -18.774 -2.755 18.114 1.00 69.12 185 ARG A O 1
ATOM 1408 N N . PHE A 1 186 ? -17.335 -4.141 17.095 1.00 65.25 186 PHE A N 1
ATOM 1409 C CA . PHE A 1 186 ? -16.698 -4.572 18.337 1.00 65.25 186 PHE A CA 1
ATOM 1410 C C . PHE A 1 186 ? -15.920 -3.431 19.017 1.00 65.25 186 PHE A C 1
ATOM 1412 O O . PHE A 1 186 ? -15.951 -3.308 20.242 1.00 65.25 186 PHE A O 1
ATOM 1419 N N . LEU A 1 187 ? -15.265 -2.561 18.238 1.00 57.38 187 LEU A N 1
ATOM 1420 C CA . LEU A 1 187 ? -14.551 -1.403 18.786 1.00 57.38 187 LEU A CA 1
ATOM 1421 C C . LEU A 1 187 ? -15.501 -0.405 19.475 1.00 57.38 187 LEU A C 1
ATOM 1423 O O . LEU A 1 187 ? -15.131 0.167 20.498 1.00 57.38 187 LEU A O 1
ATOM 1427 N N . TYR A 1 188 ? -16.718 -0.240 18.945 1.00 58.94 188 TYR A N 1
ATOM 1428 C CA . TYR A 1 188 ? -17.757 0.619 19.525 1.00 58.94 188 TYR A CA 1
ATOM 1429 C C . TYR A 1 188 ? -18.259 0.098 20.884 1.00 58.94 188 TYR A C 1
ATOM 1431 O O . TYR A 1 188 ? -18.422 0.870 21.823 1.00 58.94 188 TYR A O 1
ATOM 1439 N N . ILE A 1 189 ? -18.439 -1.222 21.018 1.00 58.81 189 ILE A N 1
ATOM 1440 C CA . ILE A 1 189 ? -18.922 -1.863 22.257 1.00 58.81 189 ILE A CA 1
ATOM 1441 C C . ILE A 1 189 ? -17.894 -1.768 23.398 1.00 58.81 189 ILE A C 1
ATOM 1443 O O . ILE A 1 189 ? -18.276 -1.633 24.557 1.00 58.81 189 ILE A O 1
ATOM 1447 N N . LEU A 1 190 ? -16.593 -1.828 23.092 1.00 55.62 190 LEU A N 1
ATOM 1448 C CA . LEU A 1 190 ? -15.532 -1.829 24.109 1.00 55.62 190 LEU A CA 1
ATOM 1449 C C . LEU A 1 190 ? -15.180 -0.419 24.632 1.00 55.62 190 LEU A C 1
ATOM 1451 O O . LEU A 1 190 ? -14.663 -0.293 25.739 1.00 55.62 190 LEU A O 1
ATOM 1455 N N . PHE A 1 191 ? -15.452 0.640 23.859 1.00 56.00 191 PHE A N 1
ATOM 1456 C CA . PHE A 1 191 ? -15.171 2.031 24.241 1.00 56.00 191 PHE A CA 1
ATOM 1457 C C . PHE A 1 191 ? -16.368 2.965 23.977 1.00 56.00 191 PHE A C 1
ATOM 1459 O O . PHE A 1 191 ? -16.262 3.868 23.147 1.00 56.00 191 PHE A O 1
ATOM 1466 N N . PRO A 1 192 ? -17.485 2.829 24.714 1.00 52.59 192 PRO A N 1
ATOM 1467 C CA . PRO A 1 192 ? -18.631 3.729 24.565 1.00 52.59 192 PRO A CA 1
ATOM 1468 C C . PRO A 1 192 ? -18.333 5.183 24.996 1.00 52.59 192 PRO A C 1
ATOM 1470 O O . PRO A 1 192 ? -19.059 6.090 24.612 1.00 52.59 192 PRO A O 1
ATOM 1473 N N . HIS A 1 193 ? -17.263 5.425 25.771 1.00 45.06 193 HIS A N 1
ATOM 1474 C CA . HIS A 1 193 ? -17.000 6.708 26.448 1.00 45.06 193 HIS A CA 1
ATOM 1475 C C . HIS A 1 193 ? -15.895 7.584 25.804 1.00 45.06 193 HIS A C 1
ATOM 1477 O O . HIS A 1 193 ? -15.644 8.705 26.253 1.00 45.06 193 HIS A O 1
ATOM 1483 N N . HIS A 1 194 ? -15.201 7.115 24.758 1.00 48.44 194 HIS A N 1
ATOM 1484 C CA . HIS A 1 194 ? -14.052 7.851 24.190 1.00 48.44 194 HIS A CA 1
ATOM 1485 C C . HIS A 1 194 ? -14.438 8.970 23.205 1.00 48.44 194 HIS A C 1
ATOM 1487 O O . HIS A 1 194 ? -13.599 9.813 22.887 1.00 48.44 194 HIS A O 1
ATOM 1493 N N . SER A 1 195 ? -15.700 9.015 22.772 1.00 48.91 195 SER A N 1
ATOM 1494 C CA . SER A 1 195 ? -16.282 10.088 21.954 1.00 48.91 195 SER A CA 1
ATOM 1495 C C . SER A 1 195 ? -16.563 11.372 22.746 1.00 48.91 195 SER A C 1
ATOM 1497 O O . SER A 1 195 ? -16.581 12.447 22.157 1.00 48.91 195 SER A O 1
ATOM 1499 N N . VAL A 1 196 ? -16.725 11.299 24.074 1.00 47.81 196 VAL A N 1
ATOM 1500 C CA . VAL A 1 196 ? -17.024 12.480 24.912 1.00 47.81 196 VAL A CA 1
ATOM 1501 C C . VAL A 1 196 ? -15.751 13.249 25.295 1.00 47.81 196 VAL A C 1
ATOM 1503 O O . VAL A 1 196 ? -15.747 14.474 25.294 1.00 47.81 196 VAL A O 1
ATOM 1506 N N . LEU A 1 197 ? -14.635 12.556 25.547 1.00 42.59 197 LEU A N 1
ATOM 1507 C CA . LEU A 1 197 ? -13.393 13.188 26.023 1.00 42.59 197 LEU A CA 1
ATOM 1508 C C . LEU A 1 197 ? -12.615 13.950 24.938 1.00 42.59 197 LEU A C 1
ATOM 1510 O O . LEU A 1 197 ? -11.938 14.926 25.251 1.00 42.59 197 LEU A O 1
ATOM 1514 N N . TYR A 1 198 ? -12.722 13.558 23.664 1.00 44.91 198 TYR A N 1
ATOM 1515 C CA . TYR A 1 198 ? -12.059 14.290 22.575 1.00 44.91 198 TYR A CA 1
ATOM 1516 C C . TYR A 1 198 ? -12.733 15.633 22.266 1.00 44.91 198 TYR A C 1
ATOM 1518 O O . TYR A 1 198 ? -12.035 16.587 21.926 1.00 44.91 198 TYR A O 1
ATOM 1526 N N . GLY A 1 199 ? -14.052 15.740 22.469 1.00 40.78 199 GLY A N 1
ATOM 1527 C CA . GLY A 1 199 ? -14.761 17.021 22.414 1.00 40.78 199 GLY A CA 1
ATOM 1528 C C . GLY A 1 199 ? -14.305 17.989 23.511 1.00 40.78 199 GLY A C 1
ATOM 1529 O O . GLY A 1 199 ? -14.205 19.184 23.269 1.00 40.78 199 GLY A O 1
ATOM 1530 N N . SER A 1 200 ? -13.944 17.483 24.694 1.00 36.25 200 SER A N 1
ATOM 1531 C CA . SER A 1 200 ? -13.477 18.314 25.814 1.00 36.25 200 SER A CA 1
ATOM 1532 C C . SER A 1 200 ? -12.015 18.763 25.683 1.00 36.25 200 SER A C 1
ATOM 1534 O O . SER A 1 200 ? -11.665 19.839 26.156 1.00 36.25 200 SER A O 1
ATOM 1536 N N . ILE A 1 201 ? -11.154 17.964 25.043 1.00 44.31 201 ILE A N 1
ATOM 1537 C CA . ILE A 1 201 ? -9.716 18.268 24.908 1.00 44.31 201 ILE A CA 1
ATOM 1538 C C . ILE A 1 201 ? -9.443 19.224 23.734 1.00 44.31 201 ILE A C 1
ATOM 1540 O O . ILE A 1 201 ? -8.572 20.089 23.848 1.00 44.31 201 ILE A O 1
ATOM 1544 N N . LEU A 1 202 ? -10.215 19.135 22.642 1.00 45.66 202 LEU A N 1
ATOM 1545 C CA . LEU A 1 202 ? -10.116 20.076 21.515 1.00 45.66 202 LEU A CA 1
ATOM 1546 C C . LEU A 1 202 ? -10.594 21.493 21.867 1.00 45.66 202 LEU A C 1
ATOM 1548 O O . LEU A 1 202 ? -10.088 22.445 21.294 1.00 45.66 202 LEU A O 1
ATOM 1552 N N . TYR A 1 203 ? -11.480 21.655 22.854 1.00 40.44 203 TYR A N 1
ATOM 1553 C CA . TYR A 1 203 ? -11.890 22.982 23.336 1.00 40.44 203 TYR A CA 1
ATOM 1554 C C . TYR A 1 203 ? -10.865 23.666 24.255 1.00 40.44 203 TYR A C 1
ATOM 1556 O O . TYR A 1 203 ? -11.015 24.845 24.556 1.00 40.44 203 TYR A O 1
ATOM 1564 N N . HIS A 1 204 ? -9.839 22.952 24.730 1.00 39.75 204 HIS A N 1
ATOM 1565 C CA . HIS A 1 204 ? -8.907 23.477 25.736 1.00 39.75 204 HIS A CA 1
ATOM 1566 C C . HIS A 1 204 ? -7.478 23.702 25.214 1.00 39.75 204 HIS A C 1
ATOM 1568 O O . HIS A 1 204 ? -6.605 24.093 25.983 1.00 39.75 204 HIS A O 1
ATOM 1574 N N . SER A 1 205 ? -7.205 23.436 23.931 1.00 40.50 205 SER A N 1
ATOM 1575 C CA . SER A 1 205 ? -5.839 23.473 23.381 1.00 40.50 205 SER A CA 1
ATOM 1576 C C . SER A 1 205 ? -5.585 24.511 22.279 1.00 40.50 205 SER A C 1
ATOM 1578 O O . SER A 1 205 ? -4.487 24.522 21.726 1.00 40.50 205 SER A O 1
ATOM 1580 N N . ASP A 1 206 ? -6.512 25.448 22.054 1.00 36.72 206 ASP A N 1
ATOM 1581 C CA . ASP A 1 206 ? -6.267 26.660 21.262 1.00 36.72 206 ASP A CA 1
ATOM 1582 C C . ASP A 1 206 ? -6.079 27.885 22.182 1.00 36.72 206 ASP A C 1
ATOM 1584 O O . ASP A 1 206 ? -7.059 28.433 22.683 1.00 36.72 206 ASP A O 1
ATOM 1588 N N . PRO A 1 207 ? -4.846 28.379 22.414 1.00 44.88 207 PRO A N 1
ATOM 1589 C CA . PRO A 1 207 ? -4.615 29.638 23.127 1.00 44.88 207 PRO A CA 1
ATOM 1590 C C . PRO A 1 207 ? -4.755 30.883 22.225 1.00 44.88 207 PRO A C 1
ATOM 1592 O O . PRO A 1 207 ? -4.208 31.933 22.555 1.00 44.88 207 PRO A O 1
ATOM 1595 N N . LEU A 1 208 ? -5.444 30.788 21.080 1.00 44.28 208 LEU A N 1
ATOM 1596 C CA . LEU A 1 208 ? -5.569 31.891 20.114 1.00 44.28 208 LEU A CA 1
ATOM 1597 C C . LEU A 1 208 ? -6.994 32.393 19.852 1.00 44.28 208 LEU A C 1
ATOM 1599 O O . LEU A 1 208 ? -7.128 33.380 19.138 1.00 44.28 208 LEU A O 1
ATOM 1603 N N . ASP A 1 209 ? -8.022 31.826 20.485 1.00 42.16 209 ASP A N 1
ATOM 1604 C CA . ASP A 1 209 ? -9.350 32.448 20.522 1.00 42.16 209 ASP A CA 1
ATOM 1605 C C . ASP A 1 209 ? -9.645 32.925 21.946 1.00 42.16 209 ASP A C 1
ATOM 1607 O O . ASP A 1 209 ? -10.141 32.197 22.803 1.00 42.16 209 ASP A O 1
ATOM 1611 N N . SER A 1 210 ? -9.273 34.177 22.209 1.00 37.25 210 SER A N 1
ATOM 1612 C CA . SER A 1 210 ? -9.786 34.937 23.344 1.00 37.25 210 SER A CA 1
ATOM 1613 C C . SER A 1 210 ? -11.185 35.429 22.967 1.00 37.25 210 SER A C 1
ATOM 1615 O O . SER A 1 210 ? -11.284 36.329 22.127 1.00 37.25 210 SER A O 1
ATOM 1617 N N . PRO A 1 211 ? -12.285 34.901 23.538 1.00 35.78 211 PRO A N 1
ATOM 1618 C CA . PRO A 1 211 ? -13.558 35.580 23.419 1.00 35.78 211 PRO A CA 1
ATOM 1619 C C . PRO A 1 211 ? -13.465 36.854 24.256 1.00 35.78 211 PRO A C 1
ATOM 1621 O O . PRO A 1 211 ? -13.456 36.823 25.489 1.00 35.78 211 PRO A O 1
ATOM 1624 N N . ALA A 1 212 ? -13.382 37.990 23.565 1.00 38.16 212 ALA A N 1
ATOM 1625 C CA . ALA A 1 212 ? -13.684 39.283 24.146 1.00 38.16 212 ALA A CA 1
ATOM 1626 C C . ALA A 1 212 ? -15.012 39.162 24.905 1.00 38.16 212 ALA A C 1
ATOM 1628 O O . ALA A 1 212 ? -16.054 38.829 24.340 1.00 38.16 212 ALA A O 1
ATOM 1629 N N . VAL A 1 213 ? -14.935 39.383 26.213 1.00 40.97 213 VAL A N 1
ATOM 1630 C CA . VAL A 1 213 ? -16.060 39.405 27.138 1.00 40.97 213 VAL A CA 1
ATOM 1631 C C . VAL A 1 213 ? -17.019 40.503 26.677 1.00 40.97 213 VAL A C 1
ATOM 1633 O O . VAL A 1 213 ? -16.795 41.683 26.938 1.00 40.97 213 VAL A O 1
ATOM 1636 N N . VAL A 1 214 ? -18.085 40.130 25.967 1.00 41.78 214 VAL A N 1
ATOM 1637 C CA . VAL A 1 214 ? -19.225 41.021 25.739 1.00 41.78 214 VAL A CA 1
ATOM 1638 C C . VAL A 1 214 ? -20.019 41.046 27.039 1.00 41.78 214 VAL A C 1
ATOM 1640 O O . VAL A 1 214 ? -20.797 40.146 27.348 1.00 41.78 214 VAL A O 1
ATOM 1643 N N . ASN A 1 215 ? -19.749 42.074 27.835 1.00 33.44 215 ASN A N 1
ATOM 1644 C CA . ASN A 1 215 ? -20.503 42.412 29.029 1.00 33.44 215 ASN A CA 1
ATOM 1645 C C . ASN A 1 215 ? -21.865 42.983 28.602 1.00 33.44 215 ASN A C 1
ATOM 1647 O O . ASN A 1 215 ? -21.946 44.132 28.171 1.00 33.44 215 ASN A O 1
ATOM 1651 N N . ILE A 1 216 ? -22.918 42.170 28.691 1.00 42.06 216 ILE A N 1
ATOM 1652 C CA . ILE A 1 216 ? -24.309 42.630 28.629 1.00 42.06 216 ILE A CA 1
ATOM 1653 C C . ILE A 1 216 ? -24.864 42.579 30.050 1.00 42.06 216 ILE A C 1
ATOM 1655 O O . ILE A 1 216 ? -25.333 41.543 30.511 1.00 42.06 216 ILE A O 1
ATOM 1659 N N . ASN A 1 217 ? -24.749 43.705 30.749 1.00 33.91 217 ASN A N 1
ATOM 1660 C CA . ASN A 1 217 ? -25.551 44.033 31.921 1.00 33.91 217 ASN A CA 1
ATOM 1661 C C . ASN A 1 217 ? -25.735 45.555 31.978 1.00 33.91 217 ASN A C 1
ATOM 1663 O O . ASN A 1 217 ? -24.978 46.262 32.643 1.00 33.91 217 ASN A O 1
ATOM 1667 N N . THR A 1 218 ? -26.753 46.019 31.256 1.00 39.03 218 THR A N 1
ATOM 1668 C CA . THR A 1 218 ? -27.638 47.146 31.596 1.00 39.03 218 THR A CA 1
ATOM 1669 C C . THR A 1 218 ? -28.989 46.861 30.973 1.00 39.03 218 THR A C 1
ATOM 1671 O O . THR A 1 218 ? -28.978 46.519 29.767 1.00 39.03 218 THR A O 1
#

Mean predicted aligned error: 12.85 Å

Foldseek 3Di:
DPPDDDDPLLVVLVVLLVQLVVLLVVVVVVPPDPPDDPPDPDPVVVVVVVVVVVVVVVVVVVVVLLCVLPVDPDDLVVVVVVVVVVVVVVVVVVCCVPPVVVCVVQPPCHPDDPVNVVVVVVVVVVVVVVSVCSNPPDPLVVLVVVLVVLVVCVVCCCPPVVDDDDPSNVSSSVSNNVSSVSNNVVVCVVPVDPVPVVVVVVVPPDPPDDPDPPDPDD

Radius of gyration: 23.41 Å; Cα contacts (8 Å, |Δi|>4): 84; chains: 1; bounding box: 53×67×55 Å

Nearest PDB structures (foldseek):
  6xbo-assembly1_A  TM=7.654E-01  e=5.424E-10  Mus musculus
  6oh3-assembly1_A  TM=7.938E-01  e=1.349E-09  Mus musculus
  6oh4-assembly2_B  TM=7.798E-01  e=1.694E-09  Mus musculus

Organism: Bugula neritina (NCBI:txid10212)

pLDDT: mean 73.67, std 16.76, range [33.44, 94.38]

InterPro domains:
  IPR007271 Nucleotide-sugar transporter [PF04142] (1-184)
  IPR007271 Nucleotide-sugar transporter [PIRSF005799] (1-186)
  IPR007271 Nucleotide-sugar transporter [PTHR10231] (1-185)

Secondary structure (DSSP, 8-state):
----PPPHHHHHHHHHHHHHHHHHHHHHHHTS-----------HHHHHHHHHHHHHHHHHHHHHHHHHHHS-SS-HHHHHHHHHHHHHHHHHHHHHHHHHHHHHHH-TTTT--HHHHHHHHHHHHHHHHHHHHHHH--HHHHHHHHHHHHHHHHHHHHHHH-----HHHHHHHHHHHHHHHHHHHHHHHH-TTHHHHHHHHHTSS-TT----------